Protein AF-A0A934FTH0-F1 (afdb_monomer)

Foldseek 3Di:
DDFAEAEEEAAQQLQSVLVVLQQCVALLEFAAPDADELVVLLCFCCVVVVNPDDLVCRLVRSSVVQLCRSCVHPVVSNVRRYGYHYYYDHFLLSLLSSLVSCQSRVLRYAYEYRGEPPLVVSVLLVVQCVVVVPNFQFPPDDDDPDAADEDDLVNSLRSLLRNLSSNVSNVVCVVRYNYDYDYCVPCVQVVNCPVVCVSVVHDDDPDRDPRRGHSPPPPPRHYPPVVSSVVSNVPDDRPPPPPLVVVLVVLLVPPPCVDPLSVLLVVLQSCLVVVVPVVSVVSLVVSQVVDDPVCLLSSLSSSLSSLLSCLVVPNDCVVSVVVNVVSQVSYPDVVSVVSNCVSVVVVVVD

pLDDT: mean 82.2, std 14.0, range [44.44, 98.75]

Sequence (350 aa):
MERPRFLIVGAARSGTTAVHAFLRSHPDVCTNSGELDPAALSRGVDPFLRGHASYFDEQNGAPALFDLLATLTAPERTDARWLGLKTVPGNPDLAIDLANLVREFLPGIHVVFVERNDVIAQCASLERARVSGRWHEWDGMTRVEPAPITIGAGAFRSYATDNAAIVAQLRTLADTHPFHRVDHEEHVARRRYGDLLAFLDLPPLAREPELPLRTGSERGALVTNEAELRGVLESIEVPGHGVAWDLALRRFVRLDASRPSAFSIGRAMMLARWGRHELAHDVLLSALHRADAELRPVACEAALAVLLELGEHGADTAAIAPLATGLLDRVRDPDLLARWRGIVGAAAGG

Structure (mmCIF, N/CA/C/O backbone):
data_AF-A0A934FTH0-F1
#
_entry.id   AF-A0A934FTH0-F1
#
loop_
_atom_site.group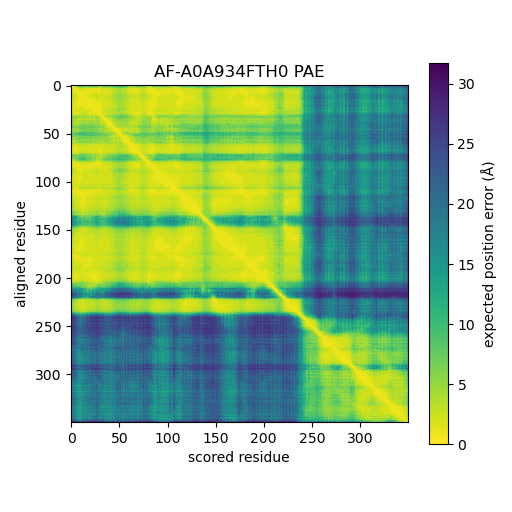_PDB
_atom_site.id
_atom_site.type_symbol
_atom_site.label_atom_id
_atom_site.label_alt_id
_atom_site.label_comp_id
_atom_site.label_asym_id
_atom_site.label_entity_id
_atom_site.label_seq_id
_atom_site.pdbx_PDB_ins_code
_atom_site.Cartn_x
_atom_site.Cartn_y
_atom_site.Cartn_z
_atom_site.occupancy
_atom_site.B_iso_or_equiv
_atom_site.auth_seq_id
_atom_site.auth_comp_id
_atom_site.auth_asym_id
_atom_site.auth_atom_id
_atom_site.pdbx_PDB_model_num
ATOM 1 N N . MET A 1 1 ? 21.523 -9.259 -17.955 1.00 63.59 1 MET A N 1
ATOM 2 C CA . MET A 1 1 ? 20.047 -9.301 -18.015 1.00 63.59 1 MET A CA 1
ATOM 3 C C . MET A 1 1 ? 19.526 -8.522 -16.831 1.00 63.59 1 MET A C 1
ATOM 5 O O . MET A 1 1 ? 20.132 -8.609 -15.769 1.00 63.59 1 MET A O 1
ATOM 9 N N . GLU A 1 2 ? 18.483 -7.725 -17.028 1.00 86.56 2 GLU A N 1
ATOM 10 C CA . GLU A 1 2 ? 17.814 -7.030 -15.929 1.00 86.56 2 GLU A CA 1
ATOM 11 C C . GLU A 1 2 ? 17.173 -8.062 -14.990 1.00 86.56 2 GLU A C 1
ATOM 13 O O . GLU A 1 2 ? 16.584 -9.039 -15.459 1.00 86.56 2 GLU A O 1
ATOM 18 N N . ARG A 1 3 ? 17.357 -7.901 -13.675 1.00 93.00 3 ARG A N 1
ATOM 19 C CA . ARG A 1 3 ? 16.776 -8.822 -12.690 1.00 93.00 3 ARG A CA 1
ATOM 20 C C . ARG A 1 3 ? 15.292 -8.507 -12.513 1.00 93.00 3 ARG A C 1
ATOM 22 O O . ARG A 1 3 ? 14.952 -7.329 -12.393 1.00 93.00 3 ARG A O 1
ATOM 29 N N . PRO A 1 4 ? 14.410 -9.517 -12.470 1.00 97.38 4 PRO A N 1
ATOM 30 C CA . PRO A 1 4 ? 13.005 -9.284 -12.191 1.00 97.38 4 PRO A CA 1
ATOM 31 C C . PRO A 1 4 ? 12.820 -8.703 -10.780 1.00 97.38 4 PRO A C 1
ATOM 33 O O . PRO A 1 4 ? 13.523 -9.059 -9.827 1.00 97.38 4 PRO A O 1
ATOM 36 N N . ARG A 1 5 ? 11.864 -7.778 -10.662 1.00 97.69 5 ARG A N 1
ATOM 37 C CA . ARG A 1 5 ? 11.559 -7.044 -9.430 1.00 97.69 5 ARG A CA 1
ATOM 38 C C . ARG A 1 5 ? 10.168 -7.396 -8.936 1.00 97.69 5 ARG A C 1
ATOM 40 O O . ARG A 1 5 ? 9.260 -7.579 -9.750 1.00 97.69 5 ARG A O 1
ATOM 47 N N . PHE A 1 6 ? 9.975 -7.394 -7.623 1.00 98.50 6 PHE A N 1
ATOM 48 C CA . PHE A 1 6 ? 8.648 -7.445 -7.019 1.00 98.50 6 PHE A CA 1
ATOM 49 C C . PHE A 1 6 ? 8.484 -6.423 -5.890 1.00 98.50 6 PHE A C 1
ATOM 51 O O . PHE A 1 6 ? 9.424 -6.127 -5.155 1.00 98.50 6 PHE A O 1
ATOM 58 N N . LEU A 1 7 ? 7.270 -5.908 -5.713 1.00 98.25 7 LEU A N 1
ATOM 59 C CA . LEU A 1 7 ? 6.911 -5.006 -4.622 1.00 98.25 7 LEU A CA 1
ATOM 60 C C . LEU A 1 7 ? 5.805 -5.630 -3.773 1.00 98.25 7 LEU A C 1
ATOM 62 O O . LEU A 1 7 ? 4.726 -5.938 -4.276 1.00 98.25 7 LEU A O 1
ATOM 66 N N . ILE A 1 8 ? 6.068 -5.782 -2.477 1.00 98.56 8 ILE A N 1
ATOM 67 C CA . ILE A 1 8 ? 5.065 -6.175 -1.490 1.00 98.56 8 ILE A CA 1
ATOM 68 C C . ILE A 1 8 ? 4.361 -4.912 -1.001 1.00 98.56 8 ILE A C 1
ATOM 70 O O . ILE A 1 8 ? 4.994 -4.045 -0.392 1.00 98.56 8 ILE A O 1
ATOM 74 N N . VAL A 1 9 ? 3.054 -4.839 -1.231 1.00 98.25 9 VAL A N 1
ATOM 75 C CA . VAL A 1 9 ? 2.195 -3.721 -0.824 1.00 98.25 9 VAL A CA 1
ATOM 76 C C . VAL A 1 9 ? 0.979 -4.218 -0.056 1.00 98.25 9 VAL A C 1
ATOM 78 O O . VAL A 1 9 ? 0.551 -5.357 -0.203 1.00 98.25 9 VAL A O 1
ATOM 81 N N . GLY A 1 10 ? 0.404 -3.356 0.769 1.00 97.75 10 GLY A N 1
ATOM 82 C CA . GLY A 1 10 ? -0.822 -3.628 1.512 1.00 97.75 10 GLY A CA 1
ATOM 83 C C . GLY A 1 10 ? -1.046 -2.560 2.572 1.00 97.75 10 GLY A C 1
ATOM 84 O O . GLY A 1 10 ? -0.157 -1.755 2.841 1.00 97.75 10 GLY A O 1
ATOM 85 N N . ALA A 1 11 ? -2.218 -2.554 3.201 1.00 96.06 11 ALA A N 1
ATOM 86 C CA . ALA A 1 11 ? -2.467 -1.681 4.347 1.00 96.06 11 ALA A CA 1
ATOM 87 C C . ALA A 1 11 ? -1.677 -2.153 5.584 1.00 96.06 11 ALA A C 1
ATOM 89 O O . ALA A 1 11 ? -1.354 -3.338 5.723 1.00 96.06 11 ALA A O 1
ATOM 90 N N . ALA A 1 12 ? -1.383 -1.253 6.525 1.00 94.00 12 ALA A N 1
ATOM 91 C CA . ALA A 1 12 ? -0.640 -1.603 7.737 1.00 94.00 12 ALA A CA 1
ATOM 92 C C . ALA A 1 12 ? -1.332 -2.732 8.514 1.00 94.00 12 ALA A C 1
ATOM 94 O O . ALA A 1 12 ? -2.547 -2.713 8.697 1.00 94.00 12 ALA A O 1
ATOM 95 N N . ARG A 1 13 ? -0.557 -3.712 9.003 1.00 93.44 13 ARG A N 1
ATOM 96 C CA . ARG A 1 13 ? -1.041 -4.907 9.741 1.00 93.44 13 ARG A CA 1
ATOM 97 C C . ARG A 1 13 ? -1.842 -5.931 8.918 1.00 93.44 13 ARG A C 1
ATOM 99 O O . ARG A 1 13 ? -2.459 -6.825 9.502 1.00 93.44 13 ARG A O 1
ATOM 106 N N . SER A 1 14 ? -1.780 -5.858 7.591 1.00 95.31 14 SER A N 1
ATOM 107 C CA . SER A 1 14 ? -2.385 -6.848 6.682 1.00 95.31 14 SER A CA 1
ATOM 108 C C . SER A 1 14 ? -1.609 -8.166 6.573 1.00 95.31 14 SER A C 1
ATOM 110 O O . SER A 1 14 ? -2.131 -9.132 6.043 1.00 95.31 14 SER A O 1
ATOM 112 N N . GLY A 1 15 ? -0.371 -8.232 7.076 1.00 94.69 15 GLY A N 1
ATOM 113 C CA . GLY A 1 15 ? 0.493 -9.413 6.944 1.00 94.69 15 GLY A CA 1
ATOM 114 C C . GLY A 1 15 ? 1.672 -9.237 5.986 1.00 94.69 15 GLY A C 1
ATOM 115 O O . GLY A 1 15 ? 2.458 -10.168 5.836 1.00 94.69 15 GLY A O 1
ATOM 116 N N . THR A 1 16 ? 1.864 -8.046 5.405 1.00 96.12 16 THR A N 1
ATOM 117 C CA . THR A 1 16 ? 3.008 -7.721 4.525 1.00 96.12 16 THR A CA 1
ATOM 118 C C . THR A 1 16 ? 4.359 -8.127 5.110 1.00 96.12 16 THR A C 1
ATOM 120 O O . THR A 1 16 ? 5.193 -8.679 4.402 1.00 96.12 16 THR A O 1
ATOM 123 N N . THR A 1 17 ? 4.583 -7.928 6.412 1.00 94.31 17 THR A N 1
ATOM 124 C CA . THR A 1 17 ? 5.831 -8.340 7.080 1.00 94.31 17 THR A CA 1
ATOM 125 C C . THR A 1 17 ? 6.008 -9.863 7.117 1.00 94.31 17 THR A C 1
ATOM 127 O O . THR A 1 17 ? 7.130 -10.335 6.981 1.00 94.31 17 THR A O 1
ATOM 130 N N . ALA A 1 18 ? 4.932 -10.645 7.263 1.00 93.19 18 ALA A N 1
ATOM 131 C CA . ALA A 1 18 ? 5.018 -12.108 7.253 1.00 93.19 18 ALA A CA 1
ATOM 132 C C . ALA A 1 18 ? 5.364 -12.634 5.854 1.00 93.19 18 ALA A C 1
ATOM 134 O O . ALA A 1 18 ? 6.269 -13.454 5.716 1.00 93.19 18 ALA A O 1
ATOM 135 N N . VAL A 1 19 ? 4.713 -12.085 4.825 1.00 96.12 19 VAL A N 1
ATOM 136 C CA . VAL A 1 19 ? 5.014 -12.370 3.412 1.00 96.12 19 VAL A CA 1
ATOM 137 C C . VAL A 1 19 ? 6.451 -11.977 3.069 1.00 96.12 19 VAL A C 1
ATOM 139 O O . VAL A 1 19 ? 7.184 -12.744 2.451 1.00 96.12 19 VAL A O 1
ATOM 142 N N . HIS A 1 20 ? 6.889 -10.804 3.525 1.00 96.06 20 HIS A N 1
ATOM 143 C CA . HIS A 1 20 ? 8.250 -10.317 3.319 1.00 96.06 20 HIS A CA 1
ATOM 144 C C . HIS A 1 20 ? 9.294 -11.198 3.998 1.00 96.06 20 HIS A C 1
ATOM 146 O O . HIS A 1 20 ? 10.277 -11.558 3.362 1.00 96.06 20 HIS A O 1
ATOM 152 N N . ALA A 1 21 ? 9.067 -11.602 5.250 1.00 93.38 21 ALA A N 1
ATOM 153 C CA . ALA A 1 21 ? 9.953 -12.524 5.956 1.00 93.38 21 ALA A CA 1
ATOM 154 C C . ALA A 1 21 ? 10.039 -13.889 5.253 1.00 93.38 21 ALA A C 1
ATOM 156 O O . ALA A 1 21 ? 11.129 -14.450 5.143 1.00 93.38 21 ALA A O 1
ATOM 157 N N . PHE A 1 22 ? 8.913 -14.393 4.735 1.00 95.00 22 PHE A N 1
ATOM 158 C CA . PHE A 1 22 ? 8.875 -15.619 3.942 1.00 95.00 22 PHE A CA 1
ATOM 159 C C . PHE A 1 22 ? 9.711 -15.497 2.668 1.00 95.00 22 PHE A C 1
ATOM 161 O O . PHE A 1 22 ? 10.652 -16.270 2.490 1.00 95.00 22 PHE A O 1
ATOM 168 N N . LEU A 1 23 ? 9.449 -14.491 1.831 1.00 96.19 23 LEU A N 1
ATOM 169 C CA . LEU A 1 23 ? 10.202 -14.293 0.590 1.00 96.19 23 LEU A CA 1
ATOM 170 C C . LEU A 1 23 ? 11.686 -14.028 0.860 1.00 96.19 23 LEU A C 1
ATOM 172 O O . LEU A 1 23 ? 12.535 -14.607 0.194 1.00 96.19 23 LEU A O 1
ATOM 176 N N . ARG A 1 24 ? 12.024 -13.244 1.890 1.00 93.88 24 ARG A N 1
ATOM 177 C CA . ARG A 1 24 ? 13.417 -12.982 2.291 1.00 93.88 24 ARG A CA 1
ATOM 178 C C . ARG A 1 24 ? 14.179 -14.248 2.688 1.00 93.88 24 ARG A C 1
ATOM 180 O O . ARG A 1 24 ? 15.400 -14.290 2.566 1.00 93.88 24 ARG A O 1
ATOM 187 N N . SER A 1 25 ? 13.492 -15.277 3.180 1.00 93.38 25 SER A N 1
ATOM 188 C CA . SER A 1 25 ? 14.139 -16.551 3.512 1.00 93.38 25 SER A CA 1
ATOM 189 C C . SER A 1 25 ? 14.573 -17.342 2.270 1.00 93.38 25 SER A C 1
ATOM 191 O O . SER A 1 25 ? 15.474 -18.173 2.370 1.00 93.38 25 SER A O 1
ATOM 193 N N . HIS A 1 26 ? 14.002 -17.047 1.097 1.00 95.25 26 HIS A N 1
ATOM 194 C CA . HIS A 1 26 ? 14.261 -17.772 -0.142 1.00 95.25 26 HIS A CA 1
ATOM 195 C C . HIS A 1 26 ? 15.644 -17.436 -0.726 1.00 95.25 26 HIS A C 1
ATOM 197 O O . HIS A 1 26 ? 15.963 -16.252 -0.839 1.00 95.25 26 HIS A O 1
ATOM 203 N N . PRO A 1 27 ? 16.478 -18.427 -1.111 1.00 94.56 27 PRO A N 1
ATOM 204 C CA . PRO A 1 27 ? 17.841 -18.178 -1.603 1.00 94.56 27 PRO A CA 1
ATOM 205 C C . PRO A 1 27 ? 17.873 -17.286 -2.852 1.00 94.56 27 PRO A C 1
ATOM 207 O O . PRO A 1 27 ? 18.705 -16.391 -2.941 1.00 94.56 27 PRO A O 1
ATOM 210 N N . ASP A 1 28 ? 16.905 -17.452 -3.754 1.00 96.69 28 ASP A N 1
ATOM 211 C CA . ASP A 1 28 ? 16.802 -16.663 -4.992 1.00 96.69 28 ASP A CA 1
ATOM 212 C C . ASP A 1 28 ? 16.150 -15.277 -4.827 1.00 96.69 28 ASP A C 1
ATOM 214 O O . ASP A 1 28 ? 15.827 -14.628 -5.823 1.00 96.69 28 ASP A O 1
ATOM 218 N N . VAL A 1 29 ? 15.939 -14.810 -3.593 1.00 96.44 29 VAL A N 1
ATOM 219 C CA . VAL A 1 29 ? 15.347 -13.499 -3.298 1.00 96.44 29 VAL A CA 1
ATOM 220 C C . VAL A 1 29 ? 16.322 -12.645 -2.492 1.00 96.44 29 VAL A C 1
ATOM 222 O O . VAL A 1 29 ? 16.806 -13.041 -1.428 1.00 96.44 29 VAL A O 1
ATOM 225 N N . CYS A 1 30 ? 16.543 -11.423 -2.971 1.00 96.56 30 CYS A N 1
ATOM 226 C CA . CYS A 1 30 ? 17.226 -10.361 -2.248 1.00 96.56 30 CYS A CA 1
ATOM 227 C C . CYS A 1 30 ? 16.250 -9.213 -1.990 1.00 96.56 30 CYS A C 1
ATOM 229 O O . CYS A 1 30 ? 15.551 -8.748 -2.889 1.00 96.56 30 CYS A O 1
ATOM 231 N N . THR A 1 31 ? 16.147 -8.790 -0.735 1.00 95.12 31 THR A N 1
ATOM 232 C CA . THR A 1 31 ? 15.206 -7.755 -0.316 1.00 95.12 31 THR A CA 1
ATOM 233 C C . THR A 1 31 ? 15.750 -6.980 0.872 1.00 95.12 31 THR A C 1
ATOM 235 O O . THR A 1 31 ? 16.568 -7.491 1.646 1.00 95.12 31 THR A O 1
ATOM 238 N N . ASN A 1 32 ? 15.263 -5.750 1.034 1.00 91.31 32 ASN A N 1
ATOM 239 C CA . ASN A 1 32 ? 15.607 -4.919 2.172 1.00 91.31 32 ASN A CA 1
ATOM 240 C C . ASN A 1 32 ? 15.178 -5.581 3.500 1.00 91.31 32 ASN A C 1
ATOM 242 O O . ASN A 1 32 ? 14.272 -6.412 3.560 1.00 91.31 32 ASN A O 1
ATOM 246 N N . SER A 1 33 ? 15.823 -5.215 4.604 1.00 88.06 33 SER A N 1
ATOM 247 C CA . SER A 1 33 ? 15.584 -5.846 5.905 1.00 88.06 33 SER A CA 1
ATOM 248 C C . SER A 1 33 ? 14.310 -5.370 6.607 1.00 88.06 33 SER A C 1
ATOM 250 O O . SER A 1 33 ? 13.913 -5.974 7.605 1.00 88.06 33 SER A O 1
ATOM 252 N N . GLY A 1 34 ? 13.674 -4.314 6.097 1.00 87.38 34 GLY A N 1
ATOM 253 C CA . GLY A 1 34 ? 12.582 -3.616 6.763 1.00 87.38 34 GLY A CA 1
ATOM 254 C C . GLY A 1 34 ? 11.486 -3.132 5.820 1.00 87.38 34 GLY A C 1
ATOM 255 O O . GLY A 1 34 ? 11.265 -3.664 4.738 1.00 87.38 34 GLY A O 1
ATOM 256 N N . GLU A 1 35 ? 10.756 -2.125 6.275 1.00 90.12 35 GLU A N 1
ATOM 257 C CA . GLU A 1 35 ? 9.728 -1.444 5.496 1.00 90.12 35 GLU A CA 1
ATOM 258 C C . GLU A 1 35 ? 10.312 -0.169 4.901 1.00 90.12 35 GLU A C 1
ATOM 260 O O . GLU A 1 35 ? 10.950 0.606 5.613 1.00 90.12 35 GLU A O 1
ATOM 265 N N . LEU A 1 36 ? 10.133 0.025 3.599 1.00 91.75 36 LEU A N 1
ATOM 266 C CA . LEU A 1 36 ? 10.490 1.271 2.945 1.00 91.75 36 LEU A CA 1
ATOM 267 C C . LEU A 1 36 ? 9.363 2.281 3.139 1.00 91.75 36 LEU A C 1
ATOM 269 O O . LEU A 1 36 ? 8.197 1.962 2.887 1.00 91.75 36 LEU A O 1
ATOM 273 N N . ASP A 1 37 ? 9.727 3.501 3.531 1.00 88.88 37 ASP A N 1
ATOM 274 C CA . ASP A 1 37 ? 8.793 4.619 3.557 1.00 88.88 37 ASP A CA 1
ATOM 275 C C . ASP A 1 37 ? 8.252 4.853 2.130 1.00 88.88 37 ASP A C 1
ATOM 277 O O . ASP A 1 37 ? 9.039 5.147 1.222 1.00 88.88 37 ASP A O 1
ATOM 281 N N . PRO A 1 38 ? 6.934 4.717 1.900 1.00 82.75 38 PRO A N 1
ATOM 282 C CA . PRO A 1 38 ? 6.325 4.958 0.594 1.00 82.75 38 PRO A CA 1
ATOM 283 C C . PRO A 1 38 ? 6.636 6.360 0.062 1.00 82.75 38 PRO A C 1
ATOM 285 O O . PRO A 1 38 ? 6.783 6.508 -1.145 1.00 82.75 38 PRO A O 1
ATOM 288 N N . ALA A 1 39 ? 6.802 7.364 0.934 1.00 80.94 39 ALA A N 1
ATOM 289 C CA . ALA A 1 39 ? 7.178 8.716 0.529 1.00 80.94 39 ALA A CA 1
ATOM 290 C C . ALA A 1 39 ? 8.628 8.795 0.029 1.00 80.94 39 ALA A C 1
ATOM 292 O O . ALA A 1 39 ? 8.943 9.601 -0.844 1.00 80.94 39 ALA A O 1
ATOM 293 N N . ALA A 1 40 ? 9.527 7.976 0.580 1.00 82.62 40 ALA A N 1
ATOM 294 C CA . ALA A 1 40 ? 10.905 7.903 0.107 1.00 82.62 40 ALA A CA 1
ATOM 295 C C . ALA A 1 40 ? 10.976 7.239 -1.270 1.00 82.62 40 ALA A C 1
ATOM 297 O O . ALA A 1 40 ? 11.749 7.682 -2.113 1.00 82.62 40 ALA A O 1
ATOM 298 N N . LEU A 1 41 ? 10.144 6.217 -1.508 1.00 82.00 41 LEU A N 1
ATOM 299 C CA . LEU A 1 41 ? 10.036 5.606 -2.828 1.00 82.00 41 LEU A CA 1
ATOM 300 C C . LEU A 1 41 ? 9.378 6.566 -3.825 1.00 82.00 4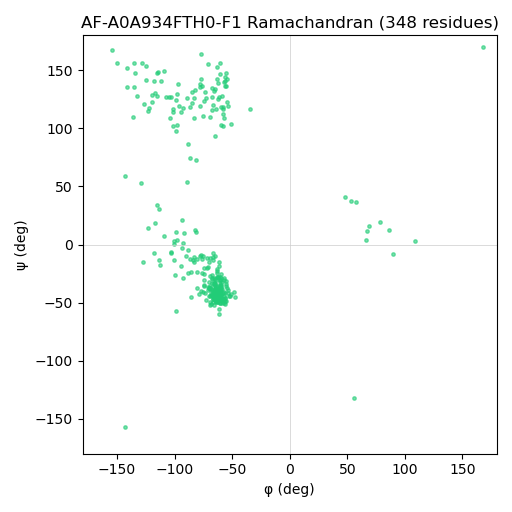1 LEU A C 1
ATOM 302 O O . LEU A 1 41 ? 9.947 6.778 -4.886 1.00 82.00 41 LEU A O 1
ATOM 306 N N . SER A 1 42 ? 8.233 7.173 -3.474 1.00 76.12 42 SER A N 1
ATOM 307 C CA . SER A 1 42 ? 7.433 8.040 -4.359 1.00 76.12 42 SER A CA 1
ATOM 308 C C . SER A 1 42 ? 8.155 9.298 -4.828 1.00 76.12 42 SER A C 1
ATOM 310 O O . SER A 1 42 ? 7.876 9.791 -5.916 1.00 76.12 42 SER A O 1
ATOM 312 N N . ARG A 1 43 ? 9.101 9.804 -4.033 1.00 77.12 43 ARG A N 1
ATOM 313 C CA . ARG A 1 43 ? 9.960 10.931 -4.418 1.00 77.12 43 ARG A CA 1
ATOM 314 C C . ARG A 1 43 ? 11.082 10.542 -5.380 1.00 77.12 43 ARG A C 1
ATOM 316 O O . ARG A 1 43 ? 11.763 11.439 -5.856 1.00 77.12 43 ARG A O 1
ATOM 323 N N . GLY A 1 44 ? 11.293 9.249 -5.625 1.00 81.81 44 GLY A N 1
ATOM 324 C CA . GLY A 1 44 ? 12.270 8.763 -6.590 1.00 81.81 44 GLY A CA 1
ATOM 325 C C . GLY A 1 44 ? 13.680 9.290 -6.326 1.00 81.81 44 GLY A C 1
ATOM 326 O O . GLY A 1 44 ? 14.180 9.225 -5.196 1.00 81.81 44 GLY A O 1
ATOM 327 N N . VAL A 1 45 ? 14.339 9.796 -7.369 1.00 84.12 45 VAL A N 1
ATOM 328 C CA . VAL A 1 45 ? 15.709 10.328 -7.257 1.00 84.12 45 VAL A CA 1
ATOM 329 C C . VAL A 1 45 ? 15.773 11.819 -6.926 1.00 84.12 45 VAL A C 1
ATOM 331 O O . VAL A 1 45 ? 16.842 12.319 -6.561 1.00 84.12 45 VAL A O 1
ATOM 334 N N . ASP A 1 46 ? 14.645 12.524 -6.974 1.00 81.25 46 ASP A N 1
ATOM 335 C CA . ASP A 1 46 ? 14.557 13.965 -6.738 1.00 81.25 46 ASP A CA 1
ATOM 336 C C . ASP A 1 46 ? 15.224 14.469 -5.439 1.00 81.25 46 ASP A C 1
ATOM 338 O O . ASP A 1 46 ? 15.976 15.453 -5.498 1.00 81.25 46 ASP A O 1
ATOM 342 N N . PRO A 1 47 ? 15.089 13.797 -4.271 1.00 84.25 47 PRO A N 1
ATOM 343 C CA . PRO A 1 47 ? 15.767 14.227 -3.047 1.00 84.25 47 PRO A CA 1
ATOM 344 C C . PRO A 1 47 ? 17.296 14.242 -3.169 1.00 84.25 47 PRO A C 1
ATOM 346 O O . PRO A 1 47 ? 17.958 15.064 -2.534 1.00 84.25 47 PRO A O 1
ATOM 349 N N . PHE A 1 48 ? 17.866 13.361 -3.995 1.00 83.88 48 PHE A N 1
ATOM 350 C CA . PHE A 1 48 ? 19.310 13.284 -4.232 1.00 83.88 48 PHE A CA 1
ATOM 351 C C . PHE A 1 48 ? 19.787 14.343 -5.231 1.00 83.88 48 PHE A C 1
ATOM 353 O O . PHE A 1 48 ? 20.946 14.756 -5.188 1.00 83.88 48 PHE A O 1
ATOM 360 N N . LEU A 1 49 ? 18.880 14.828 -6.080 1.00 81.88 49 LEU A N 1
ATOM 361 C CA . LEU A 1 49 ? 19.120 15.875 -7.072 1.00 81.88 49 LEU A CA 1
ATOM 362 C C . LEU A 1 49 ? 18.643 17.260 -6.607 1.00 81.88 49 LEU A C 1
ATOM 364 O O . LEU A 1 49 ? 18.647 18.208 -7.386 1.00 81.88 49 LEU A O 1
ATOM 368 N N . ARG A 1 50 ? 18.288 17.405 -5.322 1.00 84.25 50 ARG A N 1
ATOM 369 C CA . ARG A 1 50 ? 17.858 18.666 -4.689 1.00 84.25 50 ARG A CA 1
ATOM 370 C C . ARG A 1 50 ? 16.636 19.315 -5.354 1.00 84.25 50 ARG A C 1
ATOM 372 O O . ARG A 1 50 ? 16.569 20.541 -5.417 1.00 84.25 50 ARG A O 1
ATOM 379 N N . GLY A 1 51 ? 15.668 18.528 -5.822 1.00 79.56 51 GLY A N 1
ATOM 380 C CA . GLY A 1 51 ? 14.483 19.090 -6.481 1.00 79.56 51 GLY A CA 1
ATOM 381 C C . GLY A 1 51 ? 14.661 19.342 -7.982 1.00 79.56 51 GLY A C 1
ATOM 382 O O . GLY A 1 51 ? 13.892 20.104 -8.571 1.00 79.56 51 GLY A O 1
ATOM 383 N N . HIS A 1 52 ? 15.728 18.805 -8.580 1.00 78.19 52 HIS A N 1
ATOM 384 C CA . HIS A 1 52 ? 16.083 19.016 -9.983 1.00 78.19 52 HIS A CA 1
ATOM 385 C C . HIS A 1 52 ? 16.066 17.727 -10.810 1.00 78.19 52 HIS A C 1
ATOM 387 O O . HIS A 1 52 ? 16.671 17.709 -11.883 1.00 78.19 52 HIS A O 1
ATOM 393 N N . ALA A 1 53 ? 15.406 16.660 -10.343 1.00 80.50 53 ALA A N 1
ATOM 394 C CA . ALA A 1 53 ? 15.238 15.472 -11.173 1.00 80.50 53 ALA A CA 1
ATOM 395 C C . ALA A 1 53 ? 14.431 15.812 -12.434 1.00 80.50 53 ALA A C 1
ATOM 397 O O . ALA A 1 53 ? 13.329 16.362 -12.373 1.00 80.50 53 ALA A O 1
ATOM 398 N N . SER A 1 54 ? 14.992 15.496 -13.599 1.00 79.06 54 SER A N 1
ATOM 399 C CA . SER A 1 54 ? 14.231 15.469 -14.842 1.00 79.06 54 SER A CA 1
ATOM 400 C C . SER A 1 54 ? 13.382 14.197 -14.918 1.00 79.06 54 SER A C 1
ATOM 402 O O . SER A 1 54 ? 13.651 13.209 -14.240 1.00 79.06 54 SER A O 1
ATOM 404 N N . TYR A 1 55 ? 12.390 14.174 -15.810 1.00 74.00 55 TYR A N 1
ATOM 405 C CA . TYR A 1 55 ? 11.637 12.948 -16.101 1.00 74.00 55 TYR A CA 1
ATOM 406 C C . TYR A 1 55 ? 12.558 11.787 -16.512 1.00 74.00 55 TYR A C 1
ATOM 408 O O . TYR A 1 55 ? 12.340 10.646 -16.122 1.00 74.00 55 TYR A O 1
ATOM 416 N N . PHE A 1 56 ? 13.619 12.082 -17.270 1.00 74.19 56 PHE A N 1
ATOM 417 C CA . PHE A 1 56 ? 14.612 11.081 -17.652 1.00 74.19 56 PHE A CA 1
ATOM 418 C C . PHE A 1 56 ? 15.382 10.554 -16.434 1.00 74.19 56 PHE A C 1
ATOM 420 O O . PHE A 1 56 ? 15.643 9.353 -16.355 1.00 74.19 56 PHE A O 1
ATOM 427 N N . ASP A 1 57 ? 15.717 11.423 -15.477 1.00 81.50 57 ASP A N 1
ATOM 428 C CA . ASP A 1 57 ? 16.353 10.999 -14.229 1.00 81.50 57 ASP A CA 1
ATOM 429 C C . ASP A 1 57 ? 15.427 10.094 -13.423 1.00 81.50 57 ASP A C 1
ATOM 431 O O . ASP A 1 57 ? 15.895 9.090 -12.908 1.00 81.50 57 ASP A O 1
ATOM 435 N N . GLU A 1 58 ? 14.123 10.370 -13.367 1.00 79.50 58 GLU A N 1
ATOM 436 C CA . GLU A 1 58 ? 13.168 9.500 -12.668 1.00 79.50 58 GLU A CA 1
ATOM 437 C C . GLU A 1 58 ? 12.950 8.168 -13.390 1.00 79.50 58 GLU A C 1
ATOM 439 O O . GLU A 1 58 ? 13.018 7.101 -12.775 1.00 79.50 58 GLU A O 1
ATOM 444 N N . GLN A 1 59 ? 12.785 8.204 -14.713 1.00 80.19 59 GLN A N 1
ATOM 445 C CA . GLN A 1 59 ? 12.572 7.012 -15.531 1.00 80.19 59 GLN A CA 1
ATOM 446 C C . GLN A 1 59 ? 13.725 6.006 -15.410 1.00 80.19 59 GLN A C 1
ATOM 448 O O . GLN A 1 59 ? 13.492 4.798 -15.383 1.00 80.19 59 GLN A O 1
ATOM 453 N N . ASN A 1 60 ? 14.966 6.489 -15.325 1.00 84.56 60 ASN A N 1
ATOM 454 C CA . ASN A 1 60 ? 16.141 5.629 -15.159 1.00 84.56 60 ASN A CA 1
ATOM 455 C C . ASN A 1 60 ? 16.528 5.434 -13.686 1.00 84.56 60 ASN A C 1
ATOM 457 O O . ASN A 1 60 ? 17.101 4.410 -13.310 1.00 84.56 60 ASN A O 1
ATOM 461 N N . GLY A 1 61 ? 16.231 6.421 -12.850 1.00 86.69 61 GLY A N 1
ATOM 462 C CA . GLY A 1 61 ? 16.642 6.496 -11.460 1.00 86.69 61 GLY A CA 1
ATOM 463 C C . GLY A 1 61 ? 15.769 5.672 -10.532 1.00 86.69 61 GLY A C 1
ATOM 464 O O . GLY A 1 61 ? 16.314 5.033 -9.638 1.00 86.69 61 GLY A O 1
ATOM 465 N N . ALA A 1 62 ? 14.453 5.606 -10.749 1.00 88.50 62 ALA A N 1
ATOM 466 C CA . ALA A 1 62 ? 13.571 4.817 -9.893 1.00 88.50 62 ALA A CA 1
ATOM 467 C C . ALA A 1 62 ? 13.900 3.309 -9.934 1.00 88.50 62 ALA A C 1
ATOM 469 O O . ALA A 1 62 ? 14.056 2.728 -8.856 1.00 88.50 62 ALA A O 1
ATOM 470 N N . PRO A 1 63 ? 14.121 2.661 -11.102 1.00 91.75 63 PRO A N 1
ATOM 471 C CA . PRO A 1 63 ? 14.604 1.277 -11.137 1.00 91.75 63 PRO A CA 1
ATOM 472 C C . PRO A 1 63 ? 15.976 1.093 -10.471 1.00 91.75 63 PRO A C 1
ATOM 474 O O . PRO A 1 63 ? 16.185 0.122 -9.745 1.00 91.75 63 PRO A O 1
ATOM 477 N N . ALA A 1 64 ? 16.911 2.028 -10.672 1.00 91.56 64 ALA A N 1
ATOM 478 C CA . ALA A 1 64 ? 18.248 1.948 -10.078 1.00 91.56 64 ALA A CA 1
ATOM 479 C C . ALA A 1 64 ? 18.220 2.116 -8.548 1.00 91.56 64 ALA A C 1
ATOM 481 O O . ALA A 1 64 ? 18.889 1.379 -7.822 1.00 91.56 64 ALA A O 1
ATOM 482 N N . LEU A 1 65 ? 17.415 3.057 -8.051 1.00 91.44 65 LEU A N 1
ATOM 483 C CA . LEU A 1 65 ? 17.174 3.269 -6.629 1.00 91.44 65 LEU A CA 1
ATOM 484 C C . LEU A 1 65 ? 16.488 2.048 -6.015 1.00 91.44 65 LEU A C 1
ATOM 486 O O . LEU A 1 65 ? 16.880 1.614 -4.934 1.00 91.44 65 LEU A O 1
ATOM 490 N N . PHE A 1 66 ? 15.518 1.456 -6.715 1.00 93.75 66 PHE A N 1
ATOM 491 C CA . PHE A 1 66 ? 14.885 0.210 -6.297 1.00 93.75 66 PHE A CA 1
ATOM 492 C C . PHE A 1 66 ? 15.929 -0.895 -6.092 1.00 93.75 66 PHE A C 1
ATOM 494 O O . PHE A 1 66 ? 15.973 -1.515 -5.027 1.00 93.75 66 PHE A O 1
ATOM 501 N N . ASP A 1 67 ? 16.799 -1.109 -7.081 1.00 93.88 67 ASP A N 1
ATOM 502 C CA . ASP A 1 67 ? 17.827 -2.152 -7.036 1.00 93.88 67 ASP A CA 1
ATOM 503 C C . ASP A 1 67 ? 18.832 -1.915 -5.904 1.00 93.88 67 ASP A C 1
ATOM 505 O O . ASP A 1 67 ? 19.209 -2.847 -5.182 1.00 93.88 67 ASP A O 1
ATOM 509 N N . LEU A 1 68 ? 19.231 -0.657 -5.709 1.00 92.56 68 LEU A N 1
ATOM 510 C CA . LEU A 1 68 ? 20.102 -0.252 -4.612 1.00 92.56 68 LEU A CA 1
ATOM 511 C C . LEU A 1 68 ? 19.451 -0.552 -3.256 1.00 92.56 68 LEU A C 1
ATOM 513 O O . LEU A 1 68 ? 20.066 -1.189 -2.405 1.00 92.56 68 LEU A O 1
ATOM 517 N N . LEU A 1 69 ? 18.197 -0.139 -3.056 1.00 92.56 69 LEU A N 1
ATOM 518 C CA . LEU A 1 69 ? 17.479 -0.340 -1.797 1.00 92.56 69 LEU A CA 1
ATOM 519 C C . LEU A 1 69 ? 17.241 -1.824 -1.496 1.00 92.56 69 LEU A C 1
ATOM 521 O O . LEU A 1 69 ? 17.366 -2.236 -0.342 1.00 92.56 69 LEU A O 1
ATOM 525 N N . ALA A 1 70 ? 16.937 -2.632 -2.516 1.00 93.44 70 ALA A N 1
ATOM 526 C CA . ALA A 1 70 ? 16.724 -4.068 -2.356 1.00 93.44 70 ALA A CA 1
ATOM 527 C C . ALA A 1 70 ? 18.007 -4.798 -1.925 1.00 93.44 70 ALA A C 1
ATOM 529 O O . ALA A 1 70 ? 17.937 -5.753 -1.154 1.00 93.44 70 ALA A O 1
ATOM 530 N N . THR A 1 71 ? 19.174 -4.328 -2.379 1.00 92.81 71 THR A N 1
ATOM 531 C CA . THR A 1 71 ? 20.476 -4.968 -2.122 1.00 92.81 71 THR A CA 1
ATOM 532 C C . THR A 1 71 ? 21.226 -4.412 -0.909 1.00 92.81 71 THR A C 1
ATOM 534 O O . THR A 1 71 ? 22.093 -5.099 -0.367 1.00 92.81 71 THR A O 1
ATOM 537 N N . LEU A 1 72 ? 20.874 -3.214 -0.425 1.00 89.00 72 LEU A N 1
ATOM 538 C CA . LEU A 1 72 ? 21.614 -2.492 0.619 1.00 89.00 72 LEU A CA 1
ATOM 539 C C . LEU A 1 72 ? 21.819 -3.293 1.916 1.00 89.00 72 LEU A C 1
ATOM 541 O O . LEU A 1 72 ? 22.847 -3.159 2.574 1.00 89.00 72 LEU A O 1
ATOM 545 N N . THR A 1 73 ? 20.841 -4.115 2.302 1.00 81.00 73 THR A N 1
ATOM 546 C CA . THR A 1 73 ? 20.844 -4.831 3.591 1.00 81.00 73 THR A CA 1
ATOM 547 C C . THR A 1 73 ? 21.078 -6.336 3.468 1.00 81.00 73 THR A C 1
ATOM 549 O O . THR A 1 73 ? 20.899 -7.051 4.454 1.00 81.00 73 THR A O 1
ATOM 552 N N . ALA A 1 74 ? 21.402 -6.820 2.269 1.00 81.62 74 ALA A N 1
ATOM 553 C CA . ALA A 1 74 ? 21.708 -8.224 1.999 1.00 81.62 74 ALA A CA 1
ATOM 554 C C . ALA A 1 74 ? 22.828 -8.331 0.941 1.00 81.62 74 ALA A C 1
ATOM 556 O O . ALA A 1 74 ? 22.612 -8.900 -0.135 1.00 81.62 74 ALA A O 1
ATOM 557 N N . PRO A 1 75 ? 24.021 -7.750 1.199 1.00 79.19 75 PRO A N 1
ATOM 558 C CA . PRO A 1 75 ? 25.131 -7.759 0.243 1.00 79.19 75 PRO A CA 1
ATOM 559 C C . PRO A 1 75 ? 25.583 -9.180 -0.134 1.00 79.19 75 PRO A C 1
ATOM 561 O O . PRO A 1 75 ? 26.091 -9.402 -1.233 1.00 79.19 75 PRO A O 1
ATOM 564 N N . GLU A 1 76 ? 25.354 -10.156 0.746 1.00 83.00 76 GLU A N 1
ATOM 565 C CA . GLU A 1 76 ? 25.628 -11.574 0.518 1.00 83.00 76 GLU A CA 1
ATOM 566 C C . GLU A 1 76 ? 24.667 -12.245 -0.473 1.00 83.00 76 GLU A C 1
ATOM 568 O O . GLU A 1 76 ? 24.936 -13.361 -0.898 1.00 83.00 76 GLU A O 1
ATOM 573 N N . ARG A 1 77 ? 23.566 -11.580 -0.851 1.00 84.62 77 ARG A N 1
ATOM 574 C CA . ARG A 1 77 ? 22.550 -12.080 -1.795 1.00 84.62 77 ARG A CA 1
ATOM 575 C C . ARG A 1 77 ? 22.509 -11.272 -3.087 1.00 84.62 77 ARG A C 1
ATOM 577 O O . ARG A 1 77 ? 21.458 -11.082 -3.697 1.00 84.62 77 ARG A O 1
ATOM 584 N N . THR A 1 78 ? 23.646 -10.720 -3.493 1.00 79.69 78 THR A N 1
ATOM 585 C CA . THR A 1 78 ? 23.736 -9.885 -4.700 1.00 79.69 78 THR A CA 1
ATOM 586 C C . THR A 1 78 ? 23.570 -10.676 -5.998 1.00 79.69 78 THR A C 1
ATOM 588 O O . THR A 1 78 ? 23.290 -10.065 -7.027 1.00 79.69 78 THR A O 1
ATOM 591 N N . ASP A 1 79 ? 23.666 -12.002 -5.953 1.00 87.88 79 ASP A N 1
ATOM 592 C CA . ASP A 1 79 ? 23.429 -12.945 -7.051 1.00 87.88 79 ASP A CA 1
ATOM 593 C C . ASP A 1 79 ? 21.993 -13.499 -7.102 1.00 87.88 79 ASP A C 1
ATOM 595 O O . ASP A 1 79 ? 21.652 -14.220 -8.040 1.00 87.88 79 ASP A O 1
ATOM 599 N N . ALA A 1 80 ? 21.133 -13.129 -6.146 1.00 93.12 80 ALA A N 1
ATOM 600 C CA . ALA A 1 80 ? 19.739 -13.555 -6.125 1.00 93.12 80 ALA A CA 1
ATOM 601 C C . ALA A 1 80 ? 19.005 -13.186 -7.425 1.00 93.12 80 ALA A C 1
ATOM 603 O O . ALA A 1 80 ? 19.171 -12.090 -7.979 1.00 93.12 80 ALA A O 1
ATOM 604 N N . ARG A 1 81 ? 18.142 -14.103 -7.880 1.00 95.94 81 ARG A N 1
ATOM 605 C CA . ARG A 1 81 ? 17.343 -13.950 -9.101 1.00 95.94 81 ARG A CA 1
ATOM 606 C C . ARG A 1 81 ? 16.389 -12.761 -9.012 1.00 95.94 81 ARG A C 1
ATOM 608 O O . ARG A 1 81 ? 16.267 -12.020 -9.982 1.00 95.94 81 ARG A O 1
ATOM 615 N N . TRP A 1 82 ? 15.722 -12.591 -7.874 1.00 97.50 82 TRP A N 1
ATOM 616 C CA . TRP A 1 82 ? 14.688 -11.582 -7.669 1.00 97.50 82 TRP A CA 1
ATOM 617 C C . TRP A 1 82 ? 15.115 -10.492 -6.700 1.00 97.50 82 TRP A C 1
ATOM 619 O O . TRP A 1 82 ? 15.706 -10.767 -5.653 1.00 97.50 82 TRP A O 1
ATOM 629 N N . LEU A 1 83 ? 14.725 -9.259 -7.023 1.00 97.12 83 LEU A N 1
ATOM 630 C CA . LEU A 1 83 ? 14.855 -8.106 -6.140 1.00 97.12 83 LEU A CA 1
ATOM 631 C C . LEU A 1 83 ? 13.489 -7.686 -5.603 1.00 97.12 83 LEU A C 1
ATOM 633 O O . LEU A 1 83 ? 12.553 -7.459 -6.367 1.00 97.12 83 LEU A O 1
ATOM 637 N N . GLY A 1 84 ? 13.381 -7.573 -4.285 1.00 97.12 84 GLY A N 1
ATOM 638 C CA . GLY A 1 84 ? 12.131 -7.290 -3.596 1.00 97.12 84 GLY A CA 1
ATOM 639 C C . GLY A 1 84 ? 12.202 -6.074 -2.692 1.00 97.12 84 GLY A C 1
ATOM 640 O O . GLY A 1 84 ? 13.166 -5.918 -1.943 1.00 97.12 84 GLY A O 1
ATOM 641 N N . LEU A 1 85 ? 11.137 -5.279 -2.652 1.00 96.75 85 LEU A N 1
ATOM 642 C CA . LEU A 1 85 ? 10.919 -4.282 -1.599 1.00 96.75 85 LEU A CA 1
ATOM 643 C C . LEU A 1 85 ? 9.561 -4.495 -0.932 1.00 96.75 85 LEU A C 1
ATOM 645 O O . LEU A 1 85 ? 8.628 -5.013 -1.545 1.00 96.75 85 LEU A O 1
ATOM 649 N N . LYS A 1 86 ? 9.443 -4.068 0.327 1.00 96.75 86 LYS A N 1
ATOM 650 C CA . LYS A 1 86 ? 8.168 -3.975 1.047 1.00 96.75 86 LYS A CA 1
ATOM 651 C C . LYS A 1 86 ? 7.884 -2.524 1.398 1.00 96.75 86 LYS A C 1
ATOM 653 O O . LYS A 1 86 ? 8.726 -1.873 2.014 1.00 96.75 86 LYS A O 1
ATOM 658 N N . THR A 1 87 ? 6.681 -2.051 1.097 1.00 96.00 87 THR A N 1
ATOM 659 C CA . THR A 1 87 ? 6.201 -0.738 1.536 1.00 96.00 87 THR A CA 1
ATOM 660 C C . THR A 1 87 ? 4.726 -0.797 1.925 1.00 96.00 87 THR A C 1
ATOM 662 O O . THR A 1 87 ? 3.972 -1.649 1.451 1.00 96.00 87 THR A O 1
ATOM 665 N N . VAL A 1 88 ? 4.318 0.085 2.832 1.00 96.06 88 VAL A N 1
ATOM 666 C CA . VAL A 1 88 ? 2.956 0.166 3.358 1.00 96.06 88 VAL A CA 1
ATOM 667 C C . VAL A 1 88 ? 2.557 1.644 3.391 1.00 96.06 88 VAL A C 1
ATOM 669 O O . VAL A 1 88 ? 3.089 2.394 4.209 1.00 96.06 88 VAL A O 1
ATOM 672 N N . PRO A 1 89 ? 1.634 2.102 2.527 1.00 95.06 89 PRO A N 1
ATOM 673 C CA . PRO A 1 89 ? 1.103 3.457 2.619 1.00 95.06 89 PRO A CA 1
ATOM 674 C C . PRO A 1 89 ? 0.380 3.669 3.952 1.00 95.06 89 PRO A C 1
ATOM 676 O O . PRO A 1 89 ? -0.499 2.895 4.333 1.00 95.06 89 PRO A O 1
ATOM 679 N N . GLY A 1 90 ? 0.773 4.723 4.672 1.00 91.12 90 GLY A N 1
ATOM 680 C CA . GLY A 1 90 ? 0.190 5.078 5.970 1.00 91.12 90 GLY A CA 1
ATOM 681 C C . GLY A 1 90 ? -1.143 5.826 5.878 1.00 91.12 90 GLY A C 1
ATOM 682 O O . GLY A 1 90 ? -1.819 5.973 6.891 1.00 91.12 90 GLY A O 1
ATOM 683 N N . ASN A 1 91 ? -1.506 6.305 4.687 1.00 92.19 91 ASN A N 1
ATOM 684 C CA . ASN A 1 91 ? -2.744 7.022 4.392 1.00 92.19 91 ASN A CA 1
ATOM 685 C C . ASN A 1 91 ? -3.110 6.856 2.895 1.00 92.19 91 ASN A C 1
ATOM 687 O O . ASN A 1 91 ? -2.272 6.381 2.116 1.00 92.19 91 ASN A O 1
ATOM 691 N N . PRO A 1 92 ? -4.336 7.227 2.481 1.00 88.38 92 PRO A N 1
ATOM 692 C CA . PRO A 1 92 ? -4.780 7.099 1.090 1.00 88.38 92 PRO A CA 1
ATOM 693 C C . PRO A 1 92 ? -3.929 7.879 0.081 1.00 88.38 92 PRO A C 1
ATOM 695 O O . PRO A 1 92 ? -3.683 7.386 -1.018 1.00 88.38 92 PRO A O 1
ATOM 698 N N . ASP A 1 93 ? -3.429 9.054 0.459 1.00 84.56 93 ASP A N 1
ATOM 699 C CA . ASP A 1 93 ? -2.619 9.913 -0.410 1.00 84.56 93 ASP A CA 1
ATOM 700 C C . ASP A 1 93 ? -1.308 9.243 -0.821 1.00 84.56 93 ASP A C 1
ATOM 702 O O . ASP A 1 93 ? -0.991 9.150 -2.007 1.00 84.56 93 ASP A O 1
ATOM 706 N N . LEU A 1 94 ? -0.605 8.652 0.146 1.00 88.25 94 LEU A N 1
ATOM 707 C CA . LEU A 1 94 ? 0.613 7.887 -0.106 1.00 88.25 94 LEU A CA 1
ATOM 708 C C . LEU A 1 94 ? 0.349 6.620 -0.929 1.00 88.25 94 LEU A C 1
ATOM 710 O O . LEU A 1 94 ? 1.230 6.177 -1.663 1.00 88.25 94 LEU A O 1
ATOM 714 N N . ALA A 1 95 ? -0.843 6.022 -0.830 1.00 92.25 95 ALA A N 1
ATOM 715 C CA . ALA A 1 95 ? -1.209 4.887 -1.677 1.00 92.25 95 ALA A CA 1
ATOM 716 C C . ALA A 1 95 ? -1.391 5.312 -3.142 1.00 92.25 95 ALA A C 1
ATOM 718 O O . ALA A 1 95 ? -1.030 4.559 -4.048 1.00 92.25 95 ALA A O 1
ATOM 719 N N . ILE A 1 96 ? -1.926 6.515 -3.379 1.00 87.69 96 ILE A N 1
ATOM 720 C CA . ILE A 1 96 ? -2.080 7.088 -4.723 1.00 87.69 96 ILE A CA 1
ATOM 721 C C . ILE A 1 96 ? -0.714 7.378 -5.321 1.00 87.69 96 ILE A C 1
ATOM 723 O O . ILE A 1 96 ? -0.443 6.933 -6.435 1.00 87.69 96 ILE A O 1
ATOM 727 N N . ASP A 1 97 ? 0.148 8.052 -4.561 1.00 86.12 97 ASP A N 1
ATOM 728 C CA . ASP A 1 97 ? 1.522 8.345 -4.969 1.00 86.12 97 ASP A CA 1
ATOM 729 C C . ASP A 1 97 ? 2.288 7.086 -5.337 1.00 86.12 97 ASP A C 1
ATOM 731 O O . ASP A 1 97 ? 2.893 7.003 -6.406 1.00 86.12 97 ASP A O 1
ATOM 735 N N . LEU A 1 98 ? 2.217 6.075 -4.472 1.00 92.94 98 LEU A N 1
ATOM 736 C CA . LEU A 1 98 ? 2.870 4.802 -4.712 1.00 92.94 98 LEU A CA 1
ATOM 737 C C . LEU A 1 98 ? 2.344 4.132 -5.986 1.00 92.94 98 LEU A C 1
ATOM 739 O O . LEU A 1 98 ? 3.135 3.669 -6.805 1.00 92.94 98 LEU A O 1
ATOM 743 N N . ALA A 1 99 ? 1.022 4.085 -6.175 1.00 93.44 99 ALA A N 1
ATOM 744 C CA . ALA A 1 99 ? 0.431 3.469 -7.358 1.00 93.44 99 ALA A CA 1
ATOM 745 C C . ALA A 1 99 ? 0.818 4.207 -8.651 1.00 93.44 99 ALA A C 1
ATOM 747 O O . ALA A 1 99 ? 1.090 3.567 -9.666 1.00 93.44 99 ALA A O 1
ATOM 748 N N . ASN A 1 100 ? 0.872 5.540 -8.618 1.00 88.50 100 ASN A N 1
ATOM 749 C CA . ASN A 1 100 ? 1.282 6.349 -9.764 1.00 88.50 100 ASN A CA 1
ATOM 750 C C . ASN A 1 100 ? 2.759 6.131 -10.102 1.00 88.50 100 ASN A C 1
ATOM 752 O O . ASN A 1 100 ? 3.064 5.826 -11.253 1.00 88.50 100 ASN A O 1
ATOM 756 N N . LEU A 1 101 ? 3.652 6.162 -9.105 1.00 89.75 101 LEU A N 1
ATOM 757 C CA . LEU A 1 101 ? 5.070 5.862 -9.318 1.00 89.75 101 LEU A CA 1
ATOM 758 C C . LEU A 1 101 ? 5.267 4.479 -9.942 1.00 89.75 101 LEU A C 1
ATOM 760 O O . LEU A 1 101 ? 6.043 4.327 -10.883 1.00 89.75 101 LEU A O 1
ATOM 764 N N . VAL A 1 102 ? 4.571 3.461 -9.428 1.00 94.06 102 VAL A N 1
ATOM 765 C CA . VAL A 1 102 ? 4.726 2.083 -9.913 1.00 94.06 102 VAL A CA 1
ATOM 766 C C . VAL A 1 102 ? 4.296 1.957 -11.378 1.00 94.06 102 VAL A C 1
ATOM 768 O O . VAL A 1 102 ? 4.955 1.263 -12.153 1.00 94.06 102 VAL A O 1
ATOM 771 N N . ARG A 1 103 ? 3.231 2.653 -11.789 1.00 93.50 103 ARG A N 1
ATOM 772 C CA . ARG A 1 103 ? 2.795 2.704 -13.194 1.00 93.50 103 ARG A CA 1
ATOM 773 C C . ARG A 1 103 ? 3.772 3.413 -14.101 1.00 93.50 103 ARG A C 1
ATOM 775 O O . ARG A 1 103 ? 4.043 2.919 -15.190 1.00 93.50 103 ARG A O 1
ATOM 782 N N . GLU A 1 104 ? 4.246 4.569 -13.671 1.00 89.44 104 GLU A N 1
ATOM 783 C CA . GLU A 1 104 ? 5.010 5.459 -14.534 1.00 89.44 104 GLU A CA 1
ATOM 784 C C . GLU A 1 104 ? 6.461 4.996 -14.673 1.00 89.44 104 GLU A C 1
ATOM 786 O O . GLU A 1 104 ? 7.000 4.952 -15.778 1.00 89.44 104 GLU A O 1
ATOM 791 N N . PHE A 1 105 ? 7.075 4.572 -13.567 1.00 90.56 105 PHE A N 1
ATOM 792 C CA . PHE A 1 105 ? 8.521 4.370 -13.500 1.00 90.56 105 PHE A CA 1
ATOM 793 C C . PHE A 1 105 ? 8.949 2.925 -13.220 1.00 90.56 105 PHE A C 1
ATOM 795 O O . PHE A 1 105 ? 10.134 2.614 -13.321 1.00 90.56 105 PHE A O 1
ATOM 802 N N . LEU A 1 106 ? 8.016 2.015 -12.910 1.00 93.75 106 LEU A N 1
ATOM 803 C CA . LEU A 1 106 ? 8.307 0.592 -12.669 1.00 93.75 106 LEU A CA 1
ATOM 804 C C . LEU A 1 106 ? 7.396 -0.352 -13.492 1.00 93.75 106 LEU A C 1
ATOM 806 O O . LEU A 1 106 ? 6.802 -1.273 -12.931 1.00 93.75 106 LEU A O 1
ATOM 810 N N . PRO A 1 107 ? 7.286 -0.197 -14.827 1.00 92.12 107 PRO A N 1
ATOM 811 C CA . PRO A 1 107 ? 6.301 -0.926 -15.641 1.00 92.12 107 PRO A CA 1
ATOM 812 C C . PRO A 1 107 ? 6.474 -2.459 -15.658 1.00 92.12 107 PRO A C 1
ATOM 814 O O . PRO A 1 107 ? 5.529 -3.177 -15.963 1.00 92.12 107 PRO A O 1
ATOM 817 N N . GLY A 1 108 ? 7.663 -2.982 -15.334 1.00 94.31 108 GLY A N 1
ATOM 818 C CA . GLY A 1 108 ? 7.954 -4.426 -15.320 1.00 94.31 108 GLY A CA 1
ATOM 819 C C . GLY A 1 108 ? 7.886 -5.101 -13.944 1.00 94.31 108 GLY A C 1
ATOM 820 O O . GLY A 1 108 ? 8.253 -6.271 -13.823 1.00 94.31 108 GLY A O 1
ATOM 821 N N . ILE A 1 109 ? 7.497 -4.378 -12.889 1.00 97.56 109 ILE A N 1
ATOM 822 C CA . ILE A 1 109 ? 7.500 -4.926 -11.528 1.00 97.56 109 ILE A CA 1
ATOM 823 C C . ILE A 1 109 ? 6.313 -5.865 -11.286 1.00 97.56 109 ILE A C 1
ATOM 825 O O . ILE A 1 109 ? 5.199 -5.605 -11.733 1.00 97.56 109 ILE A O 1
ATOM 829 N N . HIS A 1 110 ? 6.546 -6.943 -10.538 1.00 98.69 110 HIS A N 1
ATOM 830 C CA . HIS A 1 110 ? 5.483 -7.814 -10.039 1.00 98.69 110 HIS A CA 1
ATOM 831 C C . HIS A 1 110 ? 4.922 -7.247 -8.733 1.00 98.69 110 HIS A C 1
ATOM 833 O O . HIS A 1 110 ? 5.671 -6.918 -7.814 1.00 98.69 110 HIS A O 1
ATOM 839 N N . VAL A 1 111 ? 3.605 -7.145 -8.616 1.00 98.69 111 VAL A N 1
ATOM 840 C CA . VAL A 1 111 ? 2.944 -6.611 -7.423 1.00 98.69 111 VAL A CA 1
ATOM 841 C C . VAL A 1 111 ? 2.418 -7.763 -6.574 1.00 98.69 111 VAL A C 1
ATOM 843 O O . VAL A 1 111 ? 1.538 -8.513 -6.992 1.00 98.69 111 VAL A O 1
ATOM 846 N N . VAL A 1 112 ? 2.949 -7.888 -5.358 1.00 98.75 112 VAL A N 1
ATOM 847 C CA . VAL A 1 112 ? 2.463 -8.810 -4.327 1.00 98.75 112 VAL A CA 1
ATOM 848 C C . VAL A 1 112 ? 1.590 -8.006 -3.367 1.00 98.75 112 VAL A C 1
ATOM 850 O O . VAL A 1 112 ? 2.087 -7.314 -2.477 1.00 98.75 112 VAL A O 1
ATOM 853 N N . PHE A 1 113 ? 0.276 -8.064 -3.563 1.00 98.69 113 PHE A N 1
ATOM 854 C CA . PHE A 1 113 ? -0.689 -7.306 -2.772 1.00 98.69 113 PHE A CA 1
ATOM 855 C C . PHE A 1 113 ? -1.223 -8.142 -1.613 1.00 98.69 113 PHE A C 1
ATOM 857 O O . PHE A 1 113 ? -1.925 -9.127 -1.822 1.00 98.69 113 PHE A O 1
ATOM 864 N N . VAL A 1 114 ? -0.909 -7.741 -0.384 1.00 98.44 114 VAL A N 1
ATOM 865 C CA . VAL A 1 114 ? -1.348 -8.430 0.829 1.00 98.44 114 VAL A CA 1
ATOM 866 C C . VAL A 1 114 ? -2.594 -7.756 1.384 1.00 98.44 114 VAL A C 1
ATOM 868 O O . VAL A 1 114 ? -2.575 -6.583 1.768 1.00 98.44 114 VAL A O 1
ATOM 871 N N . GLU A 1 115 ? -3.676 -8.520 1.455 1.00 96.69 115 GLU A N 1
ATOM 872 C CA . GLU A 1 115 ? -4.979 -8.049 1.903 1.00 96.69 115 GLU A CA 1
ATOM 873 C C . GLU A 1 115 ? -5.423 -8.788 3.156 1.00 96.69 115 GLU A C 1
ATOM 875 O O . GLU A 1 115 ? -5.269 -10.000 3.254 1.00 96.69 115 GLU A O 1
ATOM 880 N N . ARG A 1 116 ? -6.036 -8.068 4.096 1.00 94.94 116 ARG A N 1
ATOM 881 C CA . ARG A 1 116 ? -6.679 -8.656 5.268 1.00 94.94 116 ARG A CA 1
ATOM 882 C C . ARG A 1 116 ? -8.140 -8.247 5.300 1.00 94.94 116 ARG A C 1
ATOM 884 O O . ARG A 1 116 ? -8.428 -7.065 5.432 1.00 94.94 116 ARG A O 1
ATOM 891 N N . ASN A 1 117 ? -9.047 -9.218 5.205 1.00 91.38 117 ASN A N 1
ATOM 892 C CA . ASN A 1 117 ? -10.478 -8.911 5.108 1.00 91.38 117 ASN A CA 1
ATOM 893 C C . ASN A 1 117 ? -11.068 -8.499 6.465 1.00 91.38 117 ASN A C 1
ATOM 895 O O . ASN A 1 117 ? -12.077 -7.803 6.530 1.00 91.38 117 ASN A O 1
ATOM 899 N N . ASP A 1 118 ? -10.451 -8.928 7.568 1.00 92.06 118 ASP A N 1
ATOM 900 C CA . ASP A 1 118 ? -10.879 -8.529 8.907 1.00 92.06 118 ASP A CA 1
ATOM 901 C C . ASP A 1 118 ? -10.206 -7.246 9.373 1.00 92.06 118 ASP A C 1
ATOM 903 O O . ASP A 1 118 ? -9.182 -7.244 10.069 1.00 92.06 118 ASP A O 1
ATOM 907 N N . VAL A 1 119 ? -10.848 -6.150 8.984 1.00 93.69 119 VAL A N 1
ATOM 908 C CA . VAL A 1 119 ? -10.466 -4.780 9.320 1.00 93.69 119 VAL A CA 1
ATOM 909 C C . VAL A 1 119 ? -10.468 -4.536 10.833 1.00 93.69 119 VAL A C 1
ATOM 911 O O . VAL A 1 119 ? -9.622 -3.785 11.321 1.00 93.69 119 VAL A O 1
ATOM 914 N N . ILE A 1 120 ? -11.343 -5.196 11.605 1.00 93.56 120 ILE A N 1
ATOM 915 C CA . ILE A 1 120 ? -11.378 -5.052 13.071 1.00 93.56 120 ILE A CA 1
ATOM 916 C C . ILE A 1 120 ? -10.096 -5.619 13.670 1.00 93.56 120 ILE A C 1
ATOM 918 O O . ILE A 1 120 ? -9.393 -4.916 14.397 1.00 93.56 120 ILE A O 1
ATOM 922 N N . ALA A 1 121 ? -9.734 -6.859 13.335 1.00 91.00 121 ALA A N 1
ATOM 923 C CA . ALA A 1 121 ? -8.504 -7.447 13.861 1.00 91.00 121 ALA A CA 1
ATOM 924 C C . ALA A 1 121 ? -7.243 -6.752 13.322 1.00 91.00 121 ALA A C 1
ATOM 926 O O . ALA A 1 121 ? -6.219 -6.708 14.015 1.00 91.00 121 ALA A O 1
ATOM 927 N N . GLN A 1 122 ? -7.303 -6.181 12.117 1.00 93.06 122 GLN A N 1
ATOM 928 C CA . GLN A 1 122 ? -6.236 -5.343 11.572 1.00 93.06 122 GLN A CA 1
ATOM 929 C C . GLN A 1 122 ? -6.045 -4.060 12.401 1.00 93.06 122 GLN A C 1
ATOM 931 O O . GLN A 1 122 ? -4.925 -3.789 12.845 1.00 93.06 122 GLN A O 1
ATOM 936 N N . CYS A 1 123 ? -7.132 -3.333 12.691 1.00 94.31 123 CYS A N 1
ATOM 937 C CA . CYS A 1 123 ? -7.139 -2.146 13.551 1.00 94.31 123 CYS A CA 1
ATOM 938 C C . CYS A 1 123 ? -6.659 -2.484 14.965 1.00 94.31 123 CYS A C 1
ATOM 940 O O . CYS A 1 123 ? -5.736 -1.862 15.485 1.00 94.31 123 CYS A O 1
ATOM 942 N N . ALA A 1 124 ? -7.195 -3.553 15.557 1.00 92.44 124 ALA A N 1
ATOM 943 C CA . ALA A 1 124 ? -6.804 -4.004 16.884 1.00 92.44 124 ALA A CA 1
ATOM 944 C C . ALA A 1 124 ? -5.319 -4.376 16.956 1.00 92.44 124 ALA A C 1
ATOM 946 O O . ALA A 1 124 ? -4.639 -4.154 17.959 1.00 92.44 124 ALA A O 1
ATOM 947 N N . SER A 1 125 ? -4.776 -4.947 15.879 1.00 90.31 125 SER A N 1
ATOM 948 C CA . SER A 1 125 ? -3.346 -5.203 15.793 1.00 90.31 125 SER A CA 1
ATOM 949 C C . SER A 1 125 ? -2.518 -3.920 15.716 1.00 90.31 125 SER A C 1
ATOM 951 O O . SER A 1 125 ? -1.389 -3.939 16.206 1.00 90.31 125 SER A O 1
ATOM 953 N N . LEU A 1 126 ? -3.027 -2.859 15.089 1.00 91.75 126 LEU A N 1
ATOM 954 C CA . LEU A 1 126 ? -2.351 -1.566 14.999 1.00 91.75 126 LEU A CA 1
ATOM 955 C C . LEU A 1 126 ? -2.368 -0.849 16.351 1.00 91.75 126 LEU A C 1
ATOM 957 O O . LEU A 1 126 ? -1.318 -0.426 16.824 1.00 91.75 126 LEU A O 1
ATOM 961 N N . GLU A 1 127 ? -3.528 -0.782 17.002 1.00 92.50 127 GLU A N 1
ATOM 962 C CA . GLU A 1 127 ? -3.687 -0.138 18.309 1.00 92.50 127 GLU A CA 1
ATOM 963 C C . GLU A 1 127 ? -2.819 -0.799 19.382 1.00 92.50 127 GLU A C 1
ATOM 965 O O . GLU A 1 127 ? -2.108 -0.119 20.119 1.00 92.50 127 GLU A O 1
ATOM 970 N N . ARG A 1 128 ? -2.749 -2.135 19.409 1.00 88.12 128 ARG A N 1
ATOM 971 C CA . ARG A 1 128 ? -1.829 -2.836 20.319 1.00 88.12 128 ARG A CA 1
ATOM 972 C C . ARG A 1 128 ? -0.366 -2.511 20.045 1.00 88.12 128 ARG A C 1
ATOM 974 O O . ARG A 1 128 ? 0.399 -2.335 20.993 1.00 88.12 128 ARG A O 1
ATOM 981 N N . ALA A 1 129 ? 0.036 -2.426 18.777 1.00 87.94 129 ALA A N 1
ATOM 982 C CA . ALA A 1 129 ? 1.405 -2.056 18.425 1.00 87.94 129 ALA A CA 1
ATOM 983 C C . ALA A 1 129 ? 1.732 -0.622 18.873 1.00 87.94 129 ALA A C 1
ATOM 985 O O . ALA A 1 129 ? 2.810 -0.389 19.416 1.00 87.94 129 ALA A O 1
ATOM 986 N N . ARG A 1 130 ? 0.781 0.312 18.730 1.00 89.25 130 ARG A N 1
ATOM 987 C CA . ARG A 1 130 ? 0.902 1.699 19.209 1.00 89.25 130 ARG A CA 1
ATOM 988 C C . ARG A 1 130 ? 1.041 1.773 20.729 1.00 89.25 130 ARG A C 1
ATOM 990 O O . ARG A 1 130 ? 1.964 2.413 21.215 1.00 89.25 130 ARG A O 1
ATOM 997 N N . VAL A 1 131 ? 0.170 1.083 21.467 1.00 87.94 131 VAL A N 1
ATOM 998 C CA . VAL A 1 131 ? 0.166 1.093 22.941 1.00 87.94 131 VAL A CA 1
ATOM 999 C C . VAL A 1 131 ? 1.412 0.423 23.519 1.00 87.94 131 VAL A C 1
ATOM 1001 O O . VAL A 1 131 ? 2.016 0.932 24.457 1.00 87.94 131 VAL A O 1
ATOM 1004 N N . SER A 1 132 ? 1.811 -0.725 22.970 1.00 85.00 132 SER A N 1
ATOM 1005 C CA . SER A 1 132 ? 2.956 -1.486 23.487 1.00 85.00 132 SER A CA 1
ATOM 1006 C C . SER A 1 132 ? 4.313 -0.990 22.981 1.00 85.00 132 SER A C 1
ATOM 1008 O O . SER A 1 132 ? 5.344 -1.419 23.499 1.00 85.00 132 SER A O 1
ATOM 1010 N N . GLY A 1 133 ? 4.337 -0.169 21.924 1.00 86.81 133 GLY A N 1
ATOM 1011 C CA . GLY A 1 133 ? 5.548 0.163 21.169 1.00 86.81 133 GLY A CA 1
ATOM 1012 C C . GLY A 1 133 ? 6.158 -1.026 20.409 1.00 86.81 133 GLY A C 1
ATOM 1013 O O . GLY A 1 133 ? 7.226 -0.893 19.810 1.00 86.81 133 GLY A O 1
ATOM 1014 N N . ARG A 1 134 ? 5.512 -2.202 20.425 1.00 83.12 134 ARG A N 1
ATOM 1015 C CA . ARG A 1 134 ? 6.010 -3.432 19.800 1.00 83.12 134 ARG A CA 1
ATOM 1016 C C . ARG A 1 134 ? 5.263 -3.713 18.506 1.00 83.12 134 ARG A C 1
ATOM 1018 O O . ARG A 1 134 ? 4.107 -4.125 18.497 1.00 83.12 134 ARG A O 1
ATOM 1025 N N . TRP A 1 135 ? 5.965 -3.537 17.393 1.00 80.94 135 TRP A N 1
ATOM 1026 C CA . TRP A 1 135 ? 5.425 -3.771 16.052 1.00 80.94 135 TRP A CA 1
ATOM 1027 C C . TRP A 1 135 ? 5.594 -5.217 15.583 1.00 80.94 135 TRP A C 1
ATOM 1029 O O . TRP A 1 135 ? 4.813 -5.696 14.757 1.00 80.94 135 TRP A O 1
ATOM 1039 N N . HIS A 1 136 ? 6.573 -5.933 16.129 1.00 79.44 136 HIS A N 1
ATOM 1040 C CA . HIS A 1 136 ? 6.894 -7.304 15.755 1.00 79.44 136 HIS A CA 1
ATOM 1041 C C . HIS A 1 136 ? 7.118 -8.138 17.013 1.00 79.44 136 HIS A C 1
ATOM 1043 O O . HIS A 1 136 ? 7.802 -7.699 17.938 1.00 79.44 136 HIS A O 1
ATOM 1049 N N . GLU A 1 137 ? 6.545 -9.336 17.029 1.00 69.06 137 GLU A N 1
ATOM 1050 C CA . GLU A 1 137 ? 6.919 -10.387 17.968 1.00 69.06 137 GLU A CA 1
ATOM 1051 C C . GLU A 1 137 ? 7.866 -11.318 17.223 1.00 69.06 137 GLU A C 1
ATOM 1053 O O . GLU A 1 137 ? 7.525 -11.776 16.133 1.00 69.06 137 GLU A O 1
ATOM 1058 N N . TRP A 1 138 ? 9.054 -11.530 17.785 1.00 69.31 138 TRP A N 1
ATOM 1059 C CA . TRP A 1 138 ? 10.069 -12.430 17.248 1.00 69.31 138 TRP A CA 1
ATOM 1060 C C . TRP A 1 138 ? 10.181 -13.657 18.153 1.00 69.31 138 TRP A C 1
ATOM 1062 O O . TRP A 1 138 ? 9.987 -13.550 19.370 1.00 69.31 138 TRP A O 1
ATOM 1072 N N . ASP A 1 139 ? 10.530 -14.809 17.582 1.00 56.47 139 ASP A N 1
ATOM 1073 C CA . ASP A 1 139 ? 10.821 -16.005 18.371 1.00 56.47 139 ASP A CA 1
ATOM 1074 C C . ASP A 1 139 ? 11.925 -15.729 19.408 1.00 56.47 139 ASP A C 1
ATOM 1076 O O . ASP A 1 139 ? 12.916 -15.049 19.140 1.00 56.47 139 ASP A O 1
ATOM 1080 N N . GLY A 1 140 ? 11.713 -16.221 20.632 1.00 67.19 140 GLY A N 1
ATOM 1081 C CA . GLY A 1 140 ? 12.588 -15.969 21.783 1.00 67.19 140 GLY A CA 1
ATOM 1082 C C . GLY A 1 140 ? 12.240 -14.723 22.609 1.00 67.19 140 GLY A C 1
ATOM 1083 O O . GLY A 1 140 ? 12.793 -14.552 23.694 1.00 67.19 140 GLY A O 1
ATOM 1084 N N . MET A 1 141 ? 11.302 -13.877 22.168 1.00 70.50 141 MET A N 1
ATOM 1085 C CA . MET A 1 141 ? 10.790 -12.787 23.005 1.00 70.50 141 MET A CA 1
ATOM 1086 C C . MET A 1 141 ? 9.774 -13.297 24.035 1.00 70.50 141 MET A C 1
ATOM 1088 O O . MET A 1 141 ? 8.896 -14.102 23.720 1.00 70.50 141 MET A O 1
ATOM 1092 N N . THR A 1 142 ? 9.861 -12.800 25.276 1.00 71.62 142 THR A N 1
ATOM 1093 C CA . THR A 1 142 ? 8.896 -13.127 26.336 1.00 71.62 142 THR A CA 1
ATOM 1094 C C . THR A 1 142 ? 7.488 -12.733 25.904 1.00 71.62 142 THR A C 1
ATOM 1096 O O . THR A 1 142 ? 7.199 -11.551 25.688 1.00 71.62 142 THR A O 1
ATOM 1099 N N . ARG A 1 143 ? 6.610 -13.738 25.810 1.00 66.94 143 ARG A N 1
ATOM 1100 C CA . ARG A 1 143 ? 5.188 -13.568 25.515 1.00 66.94 143 ARG A CA 1
ATOM 1101 C C . ARG A 1 143 ? 4.548 -12.779 26.649 1.00 66.94 143 ARG A C 1
ATOM 1103 O O . ARG A 1 143 ? 4.484 -13.250 27.780 1.00 66.94 143 ARG A O 1
ATOM 1110 N N . VAL A 1 144 ? 4.053 -11.596 26.324 1.00 69.12 144 VAL A N 1
ATOM 1111 C CA . VAL A 1 144 ? 3.083 -10.905 27.167 1.00 69.12 144 VAL A CA 1
ATOM 1112 C C . VAL A 1 144 ? 1.749 -11.156 26.498 1.00 69.12 144 VAL A C 1
ATOM 1114 O O . VAL A 1 144 ? 1.571 -10.745 25.355 1.00 69.12 144 VAL A O 1
ATOM 1117 N N . GLU A 1 145 ? 0.853 -11.890 27.157 1.00 72.19 145 GLU A N 1
ATOM 1118 C CA . GLU A 1 145 ? -0.515 -12.009 26.658 1.00 72.19 145 GLU A CA 1
ATOM 1119 C C . GLU A 1 145 ? -1.103 -10.599 26.570 1.00 72.19 145 GLU A C 1
ATOM 1121 O O . GLU A 1 145 ? -1.158 -9.899 27.587 1.00 72.19 145 GLU A O 1
ATOM 1126 N N . PRO A 1 146 ? -1.455 -10.127 25.365 1.00 72.38 146 PRO A N 1
ATOM 1127 C CA . PRO A 1 146 ? -1.946 -8.775 25.228 1.00 72.38 146 PRO A CA 1
ATOM 1128 C C . PRO A 1 146 ? -3.301 -8.680 25.922 1.00 72.38 146 PRO A C 1
ATOM 1130 O O . PRO A 1 146 ? -4.206 -9.463 25.635 1.00 72.38 146 PRO A O 1
ATOM 1133 N N . ALA A 1 147 ? -3.435 -7.703 26.819 1.00 83.44 147 ALA A N 1
ATOM 1134 C CA . ALA A 1 147 ? -4.718 -7.382 27.419 1.00 83.44 147 ALA A CA 1
ATOM 1135 C C . ALA A 1 147 ? -5.744 -7.059 26.314 1.00 83.44 147 ALA A C 1
ATOM 1137 O O . ALA A 1 147 ? -5.371 -6.446 25.302 1.00 83.44 147 ALA A O 1
ATOM 1138 N N . PRO A 1 148 ? -7.021 -7.438 26.493 1.00 88.81 148 PRO A N 1
ATOM 1139 C CA . PRO A 1 148 ? -8.087 -6.996 25.607 1.00 88.81 148 PRO A CA 1
ATOM 1140 C C . PRO A 1 148 ? -8.112 -5.468 25.506 1.00 88.81 148 PRO A C 1
ATOM 1142 O O . PRO A 1 148 ? -7.891 -4.771 26.499 1.00 88.81 148 PRO A O 1
ATOM 1145 N N . ILE A 1 149 ? -8.395 -4.947 24.315 1.00 91.06 149 ILE A N 1
ATOM 1146 C CA . ILE A 1 149 ? -8.480 -3.507 24.060 1.00 91.06 149 ILE A CA 1
ATOM 1147 C C . ILE A 1 149 ? -9.904 -3.098 23.685 1.00 91.06 149 ILE A C 1
ATOM 1149 O O . ILE A 1 149 ? -10.639 -3.856 23.053 1.00 91.06 149 ILE A O 1
ATOM 1153 N N . THR A 1 150 ? -10.273 -1.873 24.045 1.00 94.94 150 THR A N 1
ATOM 1154 C CA . THR A 1 150 ? -11.489 -1.206 23.564 1.00 94.94 150 THR A CA 1
ATOM 1155 C C . THR A 1 150 ? -11.077 -0.183 22.513 1.00 94.94 150 THR A C 1
ATOM 1157 O O . THR A 1 150 ? -10.213 0.650 22.788 1.00 94.94 150 THR A O 1
ATOM 1160 N N . ILE A 1 151 ? -11.676 -0.224 21.322 1.00 95.25 151 ILE A N 1
ATOM 1161 C CA . ILE A 1 151 ? -11.366 0.728 20.244 1.00 95.25 151 ILE A CA 1
ATOM 1162 C C . ILE A 1 151 ? -12.509 1.736 20.145 1.00 95.25 151 ILE A C 1
ATOM 1164 O O . ILE A 1 151 ? -13.666 1.348 20.021 1.00 95.25 151 ILE A O 1
ATOM 1168 N N . GLY A 1 152 ? -12.209 3.035 20.185 1.00 95.94 152 GLY A N 1
ATOM 1169 C CA . GLY A 1 152 ? -13.240 4.063 20.026 1.00 95.94 152 GLY A CA 1
ATOM 1170 C C . GLY A 1 152 ? -13.858 4.035 18.624 1.00 95.94 152 GLY A C 1
ATOM 1171 O O . GLY A 1 152 ? -13.128 4.053 17.633 1.00 95.94 152 GLY A O 1
ATOM 1172 N N . ALA A 1 153 ? -15.192 4.056 18.530 1.00 95.38 153 ALA A N 1
ATOM 1173 C CA . ALA A 1 153 ? -15.924 3.974 17.261 1.00 95.38 153 ALA A CA 1
ATOM 1174 C C . ALA A 1 153 ? -15.491 5.026 16.221 1.00 95.38 153 ALA A C 1
ATOM 1176 O O . ALA A 1 153 ? -15.367 4.709 15.040 1.00 95.38 153 ALA A O 1
ATOM 1177 N N . GLY A 1 154 ? -15.213 6.265 16.648 1.00 92.50 154 GLY A N 1
ATOM 1178 C CA . GLY A 1 154 ? -14.733 7.328 15.755 1.00 92.50 154 GLY A CA 1
ATOM 1179 C C . GLY A 1 154 ? -13.340 7.050 15.178 1.00 92.50 154 GLY A C 1
ATOM 1180 O O . GLY A 1 154 ? -13.137 7.169 13.971 1.00 92.50 154 GLY A O 1
ATOM 1181 N N . ALA A 1 155 ? -12.400 6.609 16.021 1.00 92.50 155 ALA A N 1
ATOM 1182 C CA . ALA A 1 155 ? -11.054 6.232 15.586 1.00 92.50 155 ALA A CA 1
ATOM 1183 C C . ALA A 1 155 ? -11.093 5.021 14.645 1.00 92.50 155 ALA A C 1
ATOM 1185 O O . ALA A 1 155 ? -10.417 5.002 13.617 1.00 92.50 155 ALA A O 1
ATOM 1186 N N . PHE A 1 156 ? -11.939 4.039 14.961 1.00 94.75 156 PHE A N 1
ATOM 1187 C CA . PHE A 1 156 ? -12.146 2.877 14.111 1.00 94.75 156 PHE A CA 1
ATOM 1188 C C . PHE A 1 156 ? -12.772 3.241 12.759 1.00 94.75 156 PHE A C 1
ATOM 1190 O O . PHE A 1 156 ? -12.302 2.753 11.736 1.00 94.75 156 PHE A O 1
ATOM 1197 N N . ARG A 1 157 ? -13.775 4.133 12.726 1.00 93.00 157 ARG A N 1
ATOM 1198 C CA . ARG A 1 157 ? -14.372 4.625 11.475 1.00 93.00 157 ARG A CA 1
ATOM 1199 C C . ARG A 1 157 ? -13.318 5.263 10.574 1.00 93.00 157 ARG A C 1
ATOM 1201 O O . ARG A 1 157 ? -13.221 4.881 9.416 1.00 93.00 157 ARG A O 1
ATOM 1208 N N . SER A 1 158 ? -12.513 6.183 11.112 1.00 87.56 158 SER A N 1
ATOM 1209 C CA . SER A 1 158 ? -11.419 6.818 10.362 1.00 87.56 158 SER A CA 1
ATOM 1210 C C . SER A 1 158 ? -10.439 5.776 9.821 1.00 87.56 158 SER A C 1
ATOM 1212 O O . SER A 1 158 ? -10.145 5.781 8.631 1.00 87.56 158 SER A O 1
ATOM 1214 N N . TYR A 1 159 ? -10.007 4.831 10.663 1.00 93.56 159 TYR A N 1
ATOM 1215 C CA . TYR A 1 159 ? -9.120 3.749 10.243 1.00 93.56 159 TYR A CA 1
ATOM 1216 C C . TYR A 1 159 ? -9.717 2.896 9.115 1.00 93.56 159 TYR A C 1
ATOM 1218 O O . TYR A 1 159 ? -9.029 2.593 8.145 1.00 93.56 159 TYR A O 1
ATOM 1226 N N . ALA A 1 160 ? -10.979 2.485 9.244 1.00 90.38 160 ALA A N 1
ATOM 1227 C CA . ALA A 1 160 ? -11.643 1.622 8.276 1.00 90.38 160 ALA A CA 1
ATOM 1228 C C . ALA A 1 160 ? -11.846 2.328 6.927 1.00 90.38 160 ALA A C 1
ATOM 1230 O O . ALA A 1 160 ? -11.596 1.718 5.888 1.00 90.38 160 ALA A O 1
ATOM 1231 N N . THR A 1 161 ? -12.219 3.612 6.937 1.00 87.81 161 THR A N 1
ATOM 1232 C CA . THR A 1 161 ? -12.321 4.431 5.721 1.00 87.81 161 THR A CA 1
ATOM 1233 C C . THR A 1 161 ? -10.965 4.569 5.025 1.00 87.81 161 THR A C 1
ATOM 1235 O O . THR A 1 161 ? -10.865 4.290 3.829 1.00 87.81 161 THR A O 1
ATOM 1238 N N . ASP A 1 162 ? -9.907 4.921 5.763 1.00 89.12 162 ASP A N 1
ATOM 1239 C CA . ASP A 1 162 ? -8.559 5.058 5.197 1.00 89.12 162 ASP A CA 1
ATOM 1240 C C . ASP A 1 162 ? -8.041 3.727 4.647 1.00 89.12 162 ASP A C 1
ATOM 1242 O O . ASP A 1 162 ? -7.479 3.670 3.554 1.00 89.12 162 ASP A O 1
ATOM 1246 N N . ASN A 1 163 ? -8.261 2.634 5.381 1.00 93.31 163 ASN A N 1
ATOM 1247 C CA . ASN A 1 163 ? -7.879 1.290 4.964 1.00 93.31 163 ASN A CA 1
ATOM 1248 C C . ASN A 1 163 ? -8.571 0.896 3.651 1.00 93.31 163 ASN A C 1
ATOM 1250 O O . ASN A 1 163 ? -7.893 0.466 2.717 1.00 93.31 163 ASN A O 1
ATOM 1254 N N . ALA A 1 164 ? -9.887 1.106 3.553 1.00 87.38 164 ALA A N 1
ATOM 1255 C CA . ALA A 1 164 ? -10.649 0.824 2.343 1.00 87.38 164 ALA A CA 1
ATOM 1256 C C . ALA A 1 164 ? -10.136 1.640 1.146 1.00 87.38 164 ALA A C 1
ATOM 1258 O O . ALA A 1 164 ? -9.948 1.085 0.062 1.00 87.38 164 ALA A O 1
ATOM 1259 N N . ALA A 1 165 ? -9.842 2.928 1.345 1.00 85.56 165 ALA A N 1
ATOM 1260 C CA . ALA A 1 165 ? -9.302 3.793 0.300 1.00 85.56 165 ALA A CA 1
ATOM 1261 C C . ALA A 1 165 ? -7.889 3.370 -0.147 1.00 85.56 165 ALA A C 1
ATOM 1263 O O . ALA A 1 165 ? -7.622 3.303 -1.348 1.00 85.56 165 ALA A O 1
ATOM 1264 N N . ILE A 1 166 ? -7.004 3.013 0.793 1.00 92.12 166 ILE A N 1
ATOM 1265 C CA . ILE A 1 166 ? -5.674 2.456 0.498 1.00 92.12 166 ILE A CA 1
ATOM 1266 C C . ILE A 1 166 ? -5.799 1.169 -0.324 1.00 92.12 166 ILE A C 1
ATOM 1268 O O . ILE A 1 166 ? -5.148 1.028 -1.359 1.00 92.12 166 ILE A O 1
ATOM 1272 N N . VAL A 1 167 ? -6.633 0.225 0.123 1.00 92.88 167 VAL A N 1
ATOM 1273 C CA . VAL A 1 167 ? -6.843 -1.066 -0.550 1.00 92.88 167 VAL A CA 1
ATOM 1274 C C . VAL A 1 167 ? -7.390 -0.863 -1.957 1.00 92.88 167 VAL A C 1
ATOM 1276 O O . VAL A 1 167 ? -6.873 -1.465 -2.899 1.00 92.88 167 VAL A O 1
ATOM 1279 N N . ALA A 1 168 ? -8.396 -0.002 -2.115 1.00 88.19 168 ALA A N 1
ATOM 1280 C CA . ALA A 1 168 ? -8.962 0.320 -3.417 1.00 88.19 168 ALA A CA 1
ATOM 1281 C C . ALA A 1 168 ? -7.885 0.875 -4.355 1.00 88.19 168 ALA A C 1
ATOM 1283 O O . ALA A 1 168 ? -7.734 0.383 -5.470 1.00 88.19 168 ALA A O 1
ATOM 1284 N N . GLN A 1 169 ? -7.072 1.821 -3.880 1.00 92.19 169 GLN A N 1
ATOM 1285 C CA . GLN A 1 169 ? -6.013 2.404 -4.691 1.00 92.19 169 GLN A CA 1
ATOM 1286 C C . GLN A 1 169 ? -4.937 1.383 -5.075 1.00 92.19 169 GLN A C 1
ATOM 1288 O O . GLN A 1 169 ? -4.556 1.315 -6.238 1.00 92.19 169 GLN A O 1
ATOM 1293 N N . LEU A 1 170 ? -4.456 0.552 -4.151 1.00 95.62 170 LEU A N 1
ATOM 1294 C CA . LEU A 1 170 ? -3.422 -0.442 -4.467 1.00 95.62 170 LEU A CA 1
ATOM 1295 C C . LEU A 1 170 ? -3.920 -1.521 -5.441 1.00 95.62 170 LEU A C 1
ATOM 1297 O O . LEU A 1 170 ? -3.154 -1.979 -6.287 1.00 95.62 170 LEU A O 1
ATOM 1301 N N . ARG A 1 171 ? -5.205 -1.895 -5.374 1.00 95.62 171 ARG A N 1
ATOM 1302 C CA . ARG A 1 171 ? -5.819 -2.860 -6.303 1.00 95.62 171 ARG A CA 1
ATOM 1303 C C . ARG A 1 171 ? -5.813 -2.395 -7.753 1.00 95.62 171 ARG A C 1
ATOM 1305 O O . ARG A 1 171 ? -5.727 -3.232 -8.642 1.00 95.62 171 ARG A O 1
ATOM 1312 N N . THR A 1 172 ? -5.834 -1.086 -7.998 1.00 94.88 172 THR A N 1
ATOM 1313 C CA . THR A 1 172 ? -5.786 -0.536 -9.364 1.00 94.88 172 THR A CA 1
ATOM 1314 C C . THR A 1 172 ? -4.458 -0.827 -10.089 1.00 94.88 172 THR A C 1
ATOM 1316 O O . THR A 1 172 ? -4.342 -0.578 -11.286 1.00 94.88 172 THR A O 1
ATOM 1319 N N . LEU A 1 173 ? -3.434 -1.348 -9.399 1.00 96.12 173 LEU A N 1
ATOM 1320 C CA . LEU A 1 173 ? -2.206 -1.846 -10.035 1.00 96.12 173 LEU A CA 1
ATOM 1321 C C . LEU A 1 173 ? -2.418 -3.167 -10.790 1.00 96.12 173 LEU A C 1
ATOM 1323 O O . LEU A 1 173 ? -1.639 -3.481 -11.686 1.00 96.12 173 LEU A O 1
ATOM 1327 N N . ALA A 1 174 ? -3.477 -3.920 -10.476 1.00 96.75 174 ALA A N 1
ATOM 1328 C CA . ALA A 1 174 ? -3.823 -5.144 -11.199 1.00 96.75 174 ALA A CA 1
ATOM 1329 C C . ALA A 1 174 ? -4.175 -4.891 -12.674 1.00 96.75 174 ALA A C 1
ATOM 1331 O O . ALA A 1 174 ? -4.042 -5.791 -13.498 1.00 96.75 174 ALA A O 1
ATOM 1332 N N . ASP A 1 175 ? -4.581 -3.664 -13.012 1.00 94.44 175 ASP A N 1
ATOM 1333 C CA . ASP A 1 175 ? -4.929 -3.275 -14.380 1.00 94.44 175 ASP A CA 1
ATOM 1334 C C . ASP A 1 175 ? -3.691 -3.096 -15.276 1.00 94.44 175 ASP A C 1
ATOM 1336 O O . ASP A 1 175 ? -3.806 -3.104 -16.502 1.00 94.44 175 ASP A O 1
ATOM 1340 N N . THR A 1 176 ? -2.510 -2.898 -14.678 1.00 96.44 176 THR A N 1
ATOM 1341 C CA . THR A 1 176 ? -1.294 -2.474 -15.390 1.00 96.44 176 THR A CA 1
ATOM 1342 C C . THR A 1 176 ? -0.077 -3.365 -15.151 1.00 96.44 176 THR A C 1
ATOM 1344 O O . THR A 1 176 ? 0.880 -3.272 -15.917 1.00 96.44 176 THR A O 1
ATOM 1347 N N . HIS A 1 177 ? -0.089 -4.234 -14.135 1.00 98.19 177 HIS A N 1
ATOM 1348 C CA . HIS A 1 177 ? 1.075 -5.035 -13.740 1.00 98.19 177 HIS A CA 1
ATOM 1349 C C . HIS A 1 177 ? 0.713 -6.498 -13.472 1.00 98.19 177 HIS A C 1
ATOM 1351 O O . HIS A 1 177 ? -0.423 -6.790 -13.093 1.00 98.19 177 HIS A O 1
ATOM 1357 N N . PRO A 1 178 ? 1.682 -7.432 -13.578 1.00 98.44 178 PRO A N 1
ATOM 1358 C CA . PRO A 1 178 ? 1.544 -8.753 -12.978 1.00 98.44 178 PRO A CA 1
ATOM 1359 C C . PRO A 1 178 ? 1.214 -8.596 -11.494 1.00 98.44 178 PRO A C 1
ATOM 1361 O O . PRO A 1 178 ? 1.984 -7.999 -10.740 1.00 98.44 178 PRO A O 1
ATOM 1364 N N . PHE A 1 179 ? 0.065 -9.113 -11.079 1.00 98.56 179 PHE A N 1
ATOM 1365 C CA . PHE A 1 179 ? -0.497 -8.842 -9.763 1.00 98.56 179 PHE A CA 1
ATOM 1366 C C . PHE A 1 179 ? -0.946 -10.136 -9.101 1.00 98.56 179 PHE A C 1
ATOM 1368 O O . PHE A 1 179 ? -1.718 -10.906 -9.673 1.00 98.56 179 PHE A O 1
ATOM 1375 N N . HIS A 1 180 ? -0.492 -10.354 -7.872 1.00 98.62 180 HIS A N 1
ATOM 1376 C CA . HIS A 1 180 ? -0.867 -11.507 -7.072 1.00 98.62 180 HIS A CA 1
ATOM 1377 C C . HIS A 1 180 ? -1.385 -11.058 -5.711 1.00 98.62 180 HIS A C 1
ATOM 1379 O O . HIS A 1 180 ? -0.687 -10.390 -4.943 1.00 98.62 180 HIS A O 1
ATOM 1385 N N . ARG A 1 181 ? -2.633 -11.432 -5.419 1.00 98.38 181 ARG A N 1
ATOM 1386 C CA . ARG A 1 181 ? -3.278 -11.166 -4.135 1.00 98.38 181 ARG A CA 1
ATOM 1387 C C . ARG A 1 181 ? -2.904 -12.263 -3.142 1.00 98.38 181 ARG A C 1
ATOM 1389 O O . ARG A 1 181 ? -3.270 -13.413 -3.337 1.00 98.38 181 ARG A O 1
ATOM 1396 N N . VAL A 1 182 ? -2.298 -11.868 -2.029 1.00 98.31 182 VAL A N 1
ATOM 1397 C CA . VAL A 1 182 ? -2.064 -12.716 -0.860 1.00 98.31 182 VAL A CA 1
ATOM 1398 C C . VAL A 1 182 ? -3.113 -12.387 0.198 1.00 98.31 182 VAL A C 1
ATOM 1400 O O . VAL A 1 182 ? -3.031 -11.376 0.896 1.00 98.31 182 VAL A O 1
ATOM 1403 N N . ASP A 1 183 ? -4.120 -13.244 0.314 1.00 97.00 183 ASP A N 1
ATOM 1404 C CA . ASP A 1 183 ? -5.146 -13.139 1.354 1.00 97.00 183 ASP A CA 1
ATOM 1405 C C . ASP A 1 183 ? -4.590 -13.521 2.737 1.00 97.00 183 ASP A C 1
ATOM 1407 O O . ASP A 1 183 ? -4.019 -14.597 2.915 1.00 97.00 183 ASP A O 1
ATOM 1411 N N . HIS A 1 184 ? -4.745 -12.651 3.730 1.00 94.69 184 HIS A N 1
ATOM 1412 C CA . HIS A 1 184 ? -4.200 -12.852 5.066 1.00 94.69 184 HIS A CA 1
ATOM 1413 C C . HIS A 1 184 ? -4.796 -14.076 5.764 1.00 94.69 184 HIS A C 1
ATOM 1415 O O . HIS A 1 184 ? -4.065 -14.842 6.389 1.00 94.69 184 HIS A O 1
ATOM 1421 N N . GLU A 1 185 ? -6.111 -14.268 5.696 1.00 91.88 185 GLU A N 1
ATOM 1422 C CA . GLU A 1 185 ? -6.789 -15.365 6.385 1.00 91.88 185 GLU A CA 1
ATOM 1423 C C . GLU A 1 185 ? -6.468 -16.718 5.741 1.00 91.88 185 GLU A C 1
ATOM 1425 O O . GLU A 1 185 ? -6.334 -17.730 6.437 1.00 91.88 185 GLU A O 1
ATOM 1430 N N . GLU A 1 186 ? -6.339 -16.743 4.417 1.00 92.81 186 GLU A N 1
ATOM 1431 C CA . GLU A 1 186 ? -6.084 -17.965 3.665 1.00 92.81 186 GLU A CA 1
ATOM 1432 C C . GLU A 1 186 ? -4.601 -18.326 3.565 1.00 92.81 186 GLU A C 1
ATOM 1434 O O . GLU A 1 186 ? -4.247 -19.485 3.797 1.00 92.81 186 GLU A O 1
ATOM 1439 N N . HIS A 1 187 ? -3.747 -17.351 3.260 1.00 94.44 187 HIS A N 1
ATOM 1440 C CA . HIS A 1 187 ? -2.333 -17.559 2.953 1.00 94.44 187 HIS A CA 1
ATOM 1441 C C . HIS A 1 187 ? -1.464 -17.280 4.172 1.00 94.44 187 HIS A C 1
ATOM 1443 O O . HIS A 1 187 ? -0.757 -18.167 4.646 1.00 94.44 187 HIS A O 1
ATOM 1449 N N . VAL A 1 188 ? -1.551 -16.077 4.747 1.00 92.69 188 VAL A N 1
ATOM 1450 C CA . VAL A 1 188 ? -0.637 -15.654 5.823 1.00 92.69 188 VAL A CA 1
ATOM 1451 C C . VAL A 1 188 ? -0.899 -16.432 7.113 1.00 92.69 188 VAL A C 1
ATOM 1453 O O . VAL A 1 188 ? 0.010 -17.048 7.670 1.00 92.69 188 VAL A O 1
ATOM 1456 N N . ALA A 1 189 ? -2.149 -16.465 7.575 1.00 89.31 189 ALA A N 1
ATOM 1457 C CA . ALA A 1 189 ? -2.538 -17.117 8.820 1.00 89.31 189 ALA A CA 1
ATOM 1458 C C . ALA A 1 189 ? -2.313 -18.634 8.786 1.00 89.31 189 ALA A C 1
ATOM 1460 O O . ALA A 1 189 ? -2.004 -19.224 9.820 1.00 89.31 189 ALA A O 1
ATOM 1461 N N . ARG A 1 190 ? -2.426 -19.255 7.605 1.00 89.75 190 ARG A N 1
ATOM 1462 C CA . ARG A 1 190 ? -2.230 -20.700 7.403 1.00 89.75 190 ARG A CA 1
ATOM 1463 C C . ARG A 1 190 ? -0.861 -21.064 6.823 1.00 89.75 190 ARG A C 1
ATOM 1465 O O . ARG A 1 190 ? -0.639 -22.240 6.556 1.00 89.75 190 ARG A O 1
ATOM 1472 N N . ARG A 1 191 ? 0.025 -20.080 6.623 1.00 91.12 191 ARG A N 1
ATOM 1473 C CA . ARG A 1 191 ? 1.361 -20.225 6.015 1.00 91.12 191 ARG A CA 1
ATOM 1474 C C . ARG A 1 191 ? 1.354 -20.927 4.647 1.00 91.12 191 ARG A C 1
ATOM 1476 O O . ARG A 1 191 ? 2.255 -21.689 4.327 1.00 91.12 191 ARG A O 1
ATOM 1483 N N . ARG A 1 192 ? 0.343 -20.662 3.820 1.00 93.31 192 ARG A N 1
ATOM 1484 C CA . ARG A 1 192 ? 0.218 -21.223 2.467 1.00 93.31 192 ARG A CA 1
ATOM 1485 C C . ARG A 1 192 ? 0.726 -20.206 1.451 1.00 93.31 192 ARG A C 1
ATOM 1487 O O . ARG A 1 192 ? 0.023 -19.248 1.171 1.00 93.31 192 ARG A O 1
ATOM 1494 N N . TYR A 1 193 ? 1.933 -20.412 0.926 1.00 95.94 193 TYR A N 1
ATOM 1495 C CA . TYR A 1 193 ? 2.585 -19.476 -0.007 1.00 95.94 193 TYR A CA 1
ATOM 1496 C C . TYR A 1 193 ? 2.984 -20.117 -1.349 1.00 95.94 193 TYR A C 1
ATOM 1498 O O . TYR A 1 193 ? 3.815 -19.574 -2.074 1.00 95.94 193 TYR A O 1
ATOM 1506 N N . GLY A 1 194 ? 2.465 -21.307 -1.668 1.00 96.25 194 GLY A N 1
ATOM 1507 C CA . GLY A 1 194 ? 2.877 -22.045 -2.869 1.00 96.25 194 GLY A CA 1
ATOM 1508 C C . GLY A 1 194 ? 2.509 -21.336 -4.175 1.00 96.25 194 GLY A C 1
ATOM 1509 O O . GLY A 1 194 ? 3.291 -21.332 -5.121 1.00 96.25 194 GLY A O 1
ATOM 1510 N N . ASP A 1 195 ? 1.350 -20.692 -4.207 1.00 97.44 195 ASP A N 1
ATOM 1511 C CA . ASP A 1 195 ? 0.878 -19.861 -5.313 1.00 97.44 195 ASP A CA 1
ATOM 1512 C C . ASP A 1 195 ? 1.690 -18.567 -5.466 1.00 97.44 195 ASP A C 1
ATOM 1514 O O . ASP A 1 195 ? 2.018 -18.186 -6.588 1.00 97.44 195 ASP A O 1
ATOM 1518 N N . LEU A 1 196 ? 2.100 -17.947 -4.355 1.00 98.12 196 LEU A N 1
ATOM 1519 C CA . LEU A 1 196 ? 3.021 -16.810 -4.358 1.00 98.12 196 LEU A CA 1
ATOM 1520 C C . LEU A 1 196 ? 4.392 -17.186 -4.943 1.00 98.12 196 LEU A C 1
ATOM 1522 O O . LEU A 1 196 ? 4.952 -16.425 -5.732 1.00 98.12 196 LEU A O 1
ATOM 1526 N N . LEU A 1 197 ? 4.939 -18.352 -4.578 1.00 98.19 197 LEU A N 1
ATOM 1527 C CA . LEU A 1 197 ? 6.189 -18.842 -5.171 1.00 98.19 197 LEU A CA 1
ATOM 1528 C C . LEU A 1 197 ? 6.023 -19.097 -6.672 1.00 98.19 197 LEU A C 1
ATOM 1530 O O . LEU A 1 197 ? 6.867 -18.665 -7.451 1.00 98.19 197 LEU A O 1
ATOM 1534 N N . ALA A 1 198 ? 4.917 -19.724 -7.085 1.00 98.12 198 ALA A N 1
ATOM 1535 C CA . ALA A 1 198 ? 4.619 -19.955 -8.497 1.00 98.12 198 ALA A CA 1
ATOM 1536 C C . ALA A 1 198 ? 4.477 -18.642 -9.286 1.00 98.12 198 ALA A C 1
ATOM 1538 O O . ALA A 1 198 ? 4.989 -18.536 -10.397 1.00 98.12 198 ALA A O 1
ATOM 1539 N N . PHE A 1 199 ? 3.836 -17.624 -8.704 1.00 98.50 199 PHE A N 1
ATOM 1540 C CA . PHE A 1 199 ? 3.704 -16.297 -9.307 1.00 98.50 199 PHE A CA 1
ATOM 1541 C C . PHE A 1 199 ? 5.060 -15.625 -9.569 1.00 98.50 199 PHE A C 1
ATOM 1543 O O . PHE A 1 199 ? 5.228 -14.962 -10.589 1.00 98.50 199 PHE A O 1
ATOM 1550 N N . LEU A 1 200 ? 6.032 -15.817 -8.675 1.00 98.06 200 LEU A N 1
ATOM 1551 C CA . LEU A 1 200 ? 7.395 -15.301 -8.826 1.00 98.06 200 LEU A CA 1
ATOM 1552 C C . LEU A 1 200 ? 8.340 -16.298 -9.521 1.00 98.06 200 LEU A C 1
ATOM 1554 O O . LEU A 1 200 ? 9.548 -16.083 -9.532 1.00 98.06 200 LEU A O 1
ATOM 1558 N N . ASP A 1 201 ? 7.832 -17.396 -10.086 1.00 97.88 201 ASP A N 1
ATOM 1559 C CA . ASP A 1 201 ? 8.650 -18.462 -10.683 1.00 97.88 201 ASP A CA 1
ATOM 1560 C C . ASP A 1 201 ? 9.816 -18.902 -9.766 1.00 97.88 201 ASP A C 1
ATOM 1562 O O . ASP A 1 201 ? 10.967 -19.065 -10.183 1.00 97.88 201 ASP A O 1
ATOM 1566 N N . LEU A 1 202 ? 9.530 -19.011 -8.467 1.00 97.25 202 LEU A N 1
ATOM 1567 C CA . LEU A 1 202 ? 10.466 -19.464 -7.447 1.00 97.25 202 LEU A CA 1
ATOM 1568 C C . LEU A 1 202 ? 10.245 -20.958 -7.171 1.00 97.25 202 LEU A C 1
ATOM 1570 O O . LEU A 1 202 ? 9.095 -21.401 -7.066 1.00 97.25 202 LEU A O 1
ATOM 1574 N N . PRO A 1 203 ? 11.317 -21.754 -7.016 1.00 96.94 203 PRO A N 1
ATOM 1575 C CA . PRO A 1 203 ? 11.175 -23.140 -6.601 1.00 96.94 203 PRO A CA 1
ATOM 1576 C C . PRO A 1 203 ? 10.560 -23.235 -5.190 1.00 96.94 203 PRO A C 1
ATOM 1578 O O . PRO A 1 203 ? 10.740 -22.343 -4.361 1.00 96.94 203 PRO A O 1
ATOM 1581 N N . PRO A 1 204 ? 9.857 -24.333 -4.862 1.00 96.06 204 PRO A N 1
ATOM 1582 C CA . PRO A 1 204 ? 9.439 -24.592 -3.491 1.00 96.06 204 PRO A CA 1
ATOM 1583 C C . PRO A 1 204 ? 10.637 -24.620 -2.537 1.00 96.06 204 PRO A C 1
ATOM 1585 O O . PRO A 1 204 ? 11.681 -25.201 -2.843 1.00 96.06 204 PRO A O 1
ATOM 1588 N N . LEU A 1 205 ? 10.471 -24.051 -1.343 1.00 91.94 205 LEU A N 1
ATOM 1589 C CA . LEU A 1 205 ? 11.479 -24.172 -0.294 1.00 91.94 205 LEU A CA 1
ATOM 1590 C C . LEU A 1 205 ? 11.563 -25.623 0.188 1.00 91.94 205 LEU A C 1
ATOM 1592 O O . LEU A 1 205 ? 10.547 -26.247 0.486 1.00 91.94 205 LEU A O 1
ATOM 1596 N N . ALA A 1 206 ? 12.787 -26.139 0.329 1.00 88.25 206 ALA A N 1
ATOM 1597 C CA . ALA A 1 206 ? 13.025 -27.497 0.829 1.00 88.25 206 ALA A CA 1
ATOM 1598 C C . ALA A 1 206 ? 12.466 -27.716 2.247 1.00 88.25 206 ALA A C 1
ATOM 1600 O O . ALA A 1 206 ? 12.092 -28.828 2.615 1.00 88.25 206 ALA A O 1
ATOM 1601 N N . ARG A 1 207 ? 12.410 -26.646 3.045 1.00 86.25 207 ARG A N 1
ATOM 1602 C CA . ARG A 1 207 ? 11.775 -26.603 4.360 1.00 86.25 207 ARG A CA 1
ATOM 1603 C C . ARG A 1 207 ? 11.082 -25.258 4.508 1.00 86.25 207 ARG A C 1
ATOM 1605 O O . ARG A 1 207 ? 11.682 -24.232 4.189 1.00 86.25 207 ARG A O 1
ATOM 1612 N N . GLU A 1 208 ? 9.853 -25.260 5.019 1.00 81.31 208 GLU A N 1
ATOM 1613 C CA . GLU A 1 208 ? 9.196 -24.007 5.382 1.00 81.31 208 GLU A CA 1
ATOM 1614 C C . GLU A 1 208 ? 10.042 -23.273 6.429 1.00 81.31 208 GLU A C 1
ATOM 1616 O O . GLU A 1 208 ? 10.426 -23.871 7.442 1.00 81.31 208 GLU A O 1
ATOM 1621 N N . PRO A 1 209 ? 10.363 -21.992 6.196 1.00 81.25 209 PRO A N 1
ATOM 1622 C CA . PRO A 1 209 ? 11.131 -21.220 7.148 1.00 81.25 209 PRO A CA 1
ATOM 1623 C C . PRO A 1 209 ? 10.326 -21.124 8.441 1.00 81.25 209 PRO A C 1
ATOM 1625 O O . PRO A 1 209 ? 9.110 -20.901 8.429 1.00 81.25 209 PRO A O 1
ATOM 1628 N N . GLU A 1 210 ? 11.009 -21.250 9.574 1.00 77.69 210 GLU A N 1
ATOM 1629 C CA . GLU A 1 210 ? 10.439 -20.817 10.841 1.00 77.69 210 GLU A CA 1
ATOM 1630 C C . GLU A 1 210 ? 10.273 -19.303 10.755 1.00 77.69 210 GLU A C 1
ATOM 1632 O O . GLU A 1 210 ? 11.212 -18.531 10.936 1.00 77.69 210 GLU A O 1
ATOM 1637 N N . LEU A 1 211 ? 9.075 -18.878 10.344 1.00 70.38 211 LEU A N 1
ATOM 1638 C CA . LEU A 1 211 ? 8.750 -17.468 10.303 1.00 70.38 211 LEU A CA 1
ATOM 1639 C C . LEU A 1 211 ? 8.721 -16.984 11.746 1.00 70.38 211 LEU A C 1
ATOM 1641 O O . LEU A 1 211 ? 7.865 -17.456 12.503 1.00 70.38 211 LEU A O 1
ATOM 1645 N N . PRO A 1 212 ? 9.570 -16.006 12.101 1.00 58.06 212 PRO A N 1
ATOM 1646 C CA . PRO A 1 212 ? 9.629 -15.496 13.464 1.00 58.06 212 PRO A CA 1
ATOM 1647 C C . PRO A 1 212 ? 8.344 -14.758 13.858 1.00 58.06 212 PRO A C 1
ATOM 1649 O O . PRO A 1 212 ? 8.182 -14.371 15.008 1.00 58.06 212 PRO A O 1
ATOM 1652 N N . LEU A 1 213 ? 7.435 -14.542 12.900 1.00 58.81 213 LEU A N 1
ATOM 1653 C CA . LEU A 1 213 ? 6.178 -13.837 13.069 1.00 58.81 213 LEU A CA 1
ATOM 1654 C C . LEU A 1 213 ? 5.057 -14.822 13.399 1.00 58.81 213 LEU A C 1
ATOM 1656 O O . LEU A 1 213 ? 4.663 -15.671 12.590 1.00 58.81 213 LEU A O 1
ATOM 1660 N N . ARG A 1 214 ? 4.493 -14.652 14.593 1.00 61.12 214 ARG A N 1
ATOM 1661 C CA . ARG A 1 214 ? 3.254 -15.315 14.993 1.00 61.12 214 ARG A CA 1
ATOM 1662 C C . ARG A 1 214 ? 2.062 -14.604 14.358 1.00 61.12 214 ARG A C 1
ATOM 1664 O O . ARG A 1 214 ? 1.805 -13.427 14.602 1.00 61.12 214 ARG A O 1
ATOM 1671 N N . THR A 1 215 ? 1.317 -15.334 13.538 1.00 59.34 215 THR A N 1
ATOM 1672 C CA . THR A 1 215 ? 0.094 -14.876 12.875 1.00 59.34 215 THR A CA 1
ATOM 1673 C C . THR A 1 215 ? -1.095 -15.111 13.805 1.00 59.34 215 THR A C 1
ATOM 1675 O O . THR A 1 215 ? -1.854 -16.060 13.646 1.00 59.34 215 THR A O 1
ATOM 1678 N N . GLY A 1 216 ? -1.224 -14.281 14.845 1.00 54.25 216 GLY A N 1
ATOM 1679 C CA . GLY A 1 216 ? -2.311 -14.396 15.823 1.00 54.25 216 GLY A CA 1
ATOM 1680 C C . GLY A 1 216 ? -3.688 -14.254 15.164 1.00 54.25 216 GLY A C 1
ATOM 1681 O O . GLY A 1 216 ? -4.106 -13.145 14.828 1.00 54.25 216 GLY A O 1
ATOM 1682 N N . SER A 1 217 ? -4.379 -15.379 14.977 1.00 49.34 217 SER A N 1
ATOM 1683 C CA . SER A 1 217 ? -5.727 -15.490 14.406 1.00 49.34 217 SER A CA 1
ATOM 1684 C C . SER A 1 217 ? -6.841 -15.468 15.461 1.00 49.34 217 SER A C 1
ATOM 1686 O O . SER A 1 217 ? -8.018 -15.544 15.112 1.00 49.34 217 SER A O 1
ATOM 1688 N N . GLU A 1 218 ? -6.513 -15.326 16.745 1.00 56.16 218 GLU A N 1
ATOM 1689 C CA . GLU A 1 218 ? -7.489 -15.397 17.838 1.00 56.16 218 GLU A CA 1
ATOM 1690 C C . GLU A 1 218 ? -8.230 -14.061 18.018 1.00 56.16 218 GLU A C 1
ATOM 1692 O O . GLU A 1 218 ? -7.989 -13.296 18.948 1.00 56.16 218 GLU A O 1
ATOM 1697 N N . ARG A 1 219 ? -9.136 -13.770 17.073 1.00 55.66 219 ARG A N 1
ATOM 1698 C CA . ARG A 1 219 ? -9.993 -12.567 17.031 1.00 55.66 219 ARG A CA 1
ATOM 1699 C C . ARG A 1 219 ? -10.779 -12.350 18.329 1.00 55.66 219 ARG A C 1
ATOM 1701 O O . ARG A 1 219 ? -10.825 -11.237 18.840 1.00 55.66 219 ARG A O 1
ATOM 1708 N N . GLY A 1 220 ? -11.366 -13.420 18.867 1.00 51.31 220 GLY A N 1
ATOM 1709 C CA . GLY A 1 220 ? -12.445 -13.333 19.857 1.00 51.31 220 GLY A CA 1
ATOM 1710 C C . GLY A 1 220 ? -12.040 -12.949 21.283 1.00 51.31 220 GLY A C 1
ATOM 1711 O O . GLY A 1 220 ? -12.920 -12.685 22.092 1.00 51.31 220 GLY A O 1
ATOM 1712 N N . ALA A 1 221 ? -10.746 -12.909 21.613 1.00 60.62 221 ALA A N 1
ATOM 1713 C CA . ALA A 1 221 ? -10.292 -12.590 22.972 1.00 60.62 221 ALA A CA 1
ATOM 1714 C C . ALA A 1 221 ? -9.748 -11.158 23.127 1.00 60.62 221 ALA A C 1
ATOM 1716 O O . ALA A 1 221 ? -9.429 -10.745 24.238 1.00 60.62 221 ALA A O 1
ATOM 1717 N N . LEU A 1 222 ? -9.599 -10.401 22.032 1.00 79.94 222 LEU A N 1
ATOM 1718 C CA . LEU A 1 222 ? -8.707 -9.234 22.016 1.00 79.94 222 LEU A CA 1
ATOM 1719 C C . LEU A 1 222 ? -9.404 -7.878 21.872 1.00 79.94 222 LEU A C 1
ATOM 1721 O O . LEU A 1 222 ? -8.778 -6.867 22.186 1.00 79.94 222 LEU A O 1
ATOM 1725 N N . VAL A 1 223 ? -10.659 -7.835 21.419 1.00 90.88 223 VAL A N 1
ATOM 1726 C CA . VAL A 1 223 ? -11.428 -6.589 21.259 1.00 90.88 223 VAL A CA 1
ATOM 1727 C C . VAL A 1 223 ? -12.714 -6.680 22.066 1.00 90.88 223 VAL A C 1
ATOM 1729 O O . VAL A 1 223 ? -13.576 -7.506 21.783 1.00 90.88 223 VAL A O 1
ATOM 1732 N N . THR A 1 224 ? -12.851 -5.834 23.083 1.00 94.12 224 THR A N 1
ATOM 1733 C CA . THR A 1 224 ? -13.964 -5.899 24.048 1.00 94.12 224 THR A CA 1
ATOM 1734 C C . THR A 1 224 ? -15.292 -5.400 23.475 1.00 94.12 224 THR A C 1
ATOM 1736 O O . THR A 1 224 ? -16.349 -5.829 23.931 1.00 94.12 224 THR A O 1
ATOM 1739 N N . ASN A 1 225 ? -15.255 -4.520 22.470 1.00 95.12 225 ASN A N 1
ATOM 1740 C CA . ASN A 1 225 ? -16.430 -3.904 21.849 1.00 95.12 225 ASN A CA 1
ATOM 1741 C C . ASN A 1 225 ? -16.626 -4.302 20.373 1.00 95.12 225 ASN A C 1
ATOM 1743 O O . ASN A 1 225 ? -17.119 -3.514 19.573 1.00 95.12 225 ASN A O 1
ATOM 1747 N N . GLU A 1 226 ? -16.271 -5.534 19.988 1.00 94.50 226 GLU A N 1
ATOM 1748 C CA . GLU A 1 226 ? -16.320 -5.993 18.587 1.00 94.50 226 GLU A CA 1
ATOM 1749 C C . GLU A 1 226 ? -17.692 -5.795 17.912 1.00 94.50 226 GLU A C 1
ATOM 1751 O O . GLU A 1 226 ? -17.754 -5.359 16.764 1.00 94.50 226 GLU A O 1
ATOM 1756 N N . ALA A 1 227 ? -18.795 -6.076 18.616 1.00 94.69 227 ALA A N 1
ATOM 1757 C CA . ALA A 1 227 ? -20.147 -5.928 18.068 1.00 94.69 227 ALA A CA 1
ATOM 1758 C C . ALA A 1 227 ? -20.467 -4.477 17.661 1.00 94.69 227 ALA A C 1
ATOM 1760 O O . ALA A 1 227 ? -21.075 -4.251 16.617 1.00 94.69 227 ALA A O 1
ATOM 1761 N N . GLU A 1 228 ? -20.009 -3.498 18.447 1.00 96.25 228 GLU A N 1
ATOM 1762 C CA . GLU A 1 228 ? -20.135 -2.072 18.126 1.00 96.25 228 GLU A CA 1
ATOM 1763 C C . GLU A 1 228 ? -19.341 -1.730 16.858 1.00 96.25 228 GLU A C 1
ATOM 1765 O O . GLU A 1 228 ? -19.864 -1.090 15.946 1.00 96.25 228 GLU A O 1
ATOM 1770 N N . LEU A 1 229 ? -18.095 -2.209 16.760 1.00 94.62 229 LEU A N 1
ATOM 1771 C CA . LEU A 1 229 ? -17.231 -1.951 15.605 1.00 94.62 229 LEU A CA 1
ATOM 1772 C C . LEU A 1 229 ? -17.778 -2.576 14.316 1.00 94.62 229 LEU A C 1
ATOM 1774 O O . LEU A 1 229 ? -17.657 -1.975 13.250 1.00 94.62 229 LEU A O 1
ATOM 1778 N N . ARG A 1 230 ? -18.424 -3.746 14.393 1.00 93.00 230 ARG A N 1
ATOM 1779 C CA . ARG A 1 230 ? -19.129 -4.330 13.239 1.00 93.00 230 ARG A CA 1
ATOM 1780 C C . ARG A 1 230 ? -20.256 -3.419 12.753 1.00 93.00 230 ARG A C 1
ATOM 1782 O O . ARG A 1 230 ? -20.315 -3.143 11.560 1.00 93.00 230 ARG A O 1
ATOM 1789 N N . GLY A 1 231 ? -21.057 -2.867 13.667 1.00 91.94 231 GLY A N 1
ATOM 1790 C CA . GLY A 1 231 ? -22.076 -1.871 13.319 1.00 91.94 231 GLY A CA 1
ATOM 1791 C C . GLY A 1 231 ? -21.483 -0.612 12.672 1.00 91.94 231 GLY A C 1
ATOM 1792 O O . GLY A 1 231 ? -22.063 -0.053 11.743 1.00 91.94 231 GLY A O 1
ATOM 1793 N N . VAL A 1 232 ? -20.284 -0.187 13.095 1.00 91.06 232 VAL A N 1
ATOM 1794 C CA . VAL A 1 232 ? -19.555 0.897 12.417 1.00 91.06 232 VAL A CA 1
ATOM 1795 C C . VAL A 1 232 ? -19.168 0.497 10.992 1.00 91.06 232 VAL A C 1
ATOM 1797 O O . VAL A 1 232 ? -19.454 1.277 10.088 1.00 91.06 232 VAL A O 1
ATOM 1800 N N . LEU A 1 233 ? -18.573 -0.684 10.768 1.00 89.25 233 LEU A N 1
ATOM 1801 C CA . LEU A 1 233 ? -18.201 -1.157 9.421 1.00 89.25 233 LEU A CA 1
ATOM 1802 C C . LEU A 1 233 ? -19.396 -1.201 8.470 1.00 89.25 233 LEU A C 1
ATOM 1804 O O . LEU A 1 233 ? -19.293 -0.720 7.347 1.00 89.25 233 LEU A O 1
ATOM 1808 N N . GLU A 1 234 ? -20.524 -1.738 8.929 1.00 89.50 234 GLU A N 1
ATOM 1809 C CA . GLU A 1 234 ? -21.759 -1.842 8.140 1.00 89.50 234 GLU A CA 1
ATOM 1810 C C . GLU A 1 234 ? -22.326 -0.467 7.754 1.00 89.50 234 GLU A C 1
ATOM 1812 O O . GLU A 1 234 ? -23.014 -0.342 6.746 1.00 89.50 234 GLU A O 1
ATOM 1817 N N . SER A 1 235 ? -22.009 0.576 8.528 1.00 88.19 235 SER A N 1
ATOM 1818 C CA . SER A 1 235 ? -22.429 1.957 8.259 1.00 88.19 235 SER A CA 1
ATOM 1819 C C . SER A 1 235 ? -21.472 2.759 7.367 1.00 88.19 235 SER A C 1
ATOM 1821 O O . SER A 1 235 ? -21.743 3.929 7.099 1.00 88.19 235 SER A O 1
ATOM 1823 N N . ILE A 1 236 ? -20.313 2.210 6.985 1.00 83.06 236 ILE A N 1
ATOM 1824 C CA . ILE A 1 236 ? -19.364 2.914 6.113 1.00 83.06 236 ILE A CA 1
ATOM 1825 C C . ILE A 1 236 ? -19.812 2.722 4.666 1.00 83.06 236 ILE A C 1
ATOM 1827 O O . ILE A 1 236 ? -19.664 1.646 4.091 1.00 83.06 236 ILE A O 1
ATOM 1831 N N . GLU A 1 237 ? -20.316 3.792 4.057 1.00 75.00 237 GLU A N 1
ATOM 1832 C CA . GLU A 1 237 ? -20.407 3.871 2.604 1.00 75.00 237 GLU A CA 1
ATOM 1833 C C . GLU A 1 237 ? -18.985 3.988 2.059 1.00 75.00 237 GLU A C 1
ATOM 1835 O O . GLU A 1 237 ? -18.307 4.995 2.264 1.00 75.00 237 GLU A O 1
ATOM 1840 N N . VAL A 1 238 ? -18.497 2.937 1.401 1.00 59.06 238 VAL A N 1
ATOM 1841 C CA . VAL A 1 238 ? -17.251 3.030 0.640 1.00 59.06 238 VAL A CA 1
ATOM 1842 C C . VAL A 1 238 ? -17.548 3.969 -0.526 1.00 59.06 238 VAL A C 1
ATOM 1844 O O . VAL A 1 238 ? -18.396 3.612 -1.349 1.00 59.06 238 VAL A O 1
ATOM 1847 N N . PRO A 1 239 ? -16.913 5.153 -0.619 1.00 53.19 239 PRO A N 1
ATOM 1848 C CA . PRO A 1 239 ? -17.181 6.064 -1.717 1.00 53.19 239 PRO A CA 1
ATOM 1849 C C . PRO A 1 239 ? -16.890 5.325 -3.020 1.00 53.19 239 PRO A C 1
ATOM 1851 O O . PRO A 1 239 ? -15.741 4.967 -3.296 1.00 53.19 239 PRO A O 1
ATOM 1854 N N . GLY A 1 240 ? -17.932 5.056 -3.810 1.00 44.62 240 GLY A N 1
ATOM 1855 C CA . GLY A 1 240 ? -17.747 4.658 -5.197 1.00 44.62 240 GLY A CA 1
ATOM 1856 C C . GLY A 1 240 ? -16.887 5.739 -5.835 1.00 44.62 240 GLY A C 1
ATOM 1857 O O . GLY A 1 240 ? -17.226 6.915 -5.710 1.00 44.62 240 GLY A O 1
ATOM 1858 N N . HIS A 1 241 ? -15.740 5.353 -6.401 1.00 46.22 241 HIS A N 1
ATOM 1859 C CA . HIS A 1 241 ? -14.745 6.262 -6.969 1.00 46.22 241 HIS A CA 1
ATOM 1860 C C . HIS A 1 241 ? -15.414 7.482 -7.606 1.00 46.22 241 HIS A C 1
ATOM 1862 O O . HIS A 1 241 ? -16.203 7.326 -8.537 1.00 46.22 241 HIS A O 1
ATOM 1868 N N . GLY A 1 242 ? -15.146 8.675 -7.061 1.00 45.88 242 GLY A N 1
ATOM 1869 C CA . GLY A 1 242 ? -15.760 9.923 -7.504 1.00 45.88 242 GLY A CA 1
ATOM 1870 C C . GLY A 1 242 ? -15.634 10.068 -9.018 1.00 45.88 242 GLY A C 1
ATOM 1871 O O . GLY A 1 242 ? -14.564 10.375 -9.540 1.00 45.88 242 GLY A O 1
ATOM 1872 N N . VAL A 1 243 ? -16.742 9.823 -9.720 1.00 44.69 243 VAL A N 1
ATOM 1873 C CA . VAL A 1 243 ? -16.824 9.681 -11.184 1.00 44.69 243 VAL A CA 1
ATOM 1874 C C . VAL A 1 243 ? -16.295 10.925 -11.907 1.00 44.69 243 VAL A C 1
ATOM 1876 O O . VAL A 1 243 ? -15.736 10.824 -12.997 1.00 44.69 243 VAL A O 1
ATOM 1879 N N . ALA A 1 244 ? -16.399 12.097 -11.278 1.00 46.16 244 ALA A N 1
ATOM 1880 C CA . ALA A 1 244 ? -15.888 13.350 -11.820 1.00 46.16 244 ALA A CA 1
ATOM 1881 C C . ALA A 1 244 ? -14.349 13.422 -11.856 1.00 46.16 244 ALA A C 1
ATOM 1883 O O . ALA A 1 244 ? -13.786 13.943 -12.819 1.00 46.16 244 ALA A O 1
ATOM 1884 N N . TRP A 1 245 ? -13.666 12.871 -10.848 1.00 49.25 245 TRP A N 1
ATOM 1885 C CA . TRP A 1 245 ? -12.203 12.874 -10.785 1.00 49.25 245 TRP A CA 1
ATOM 1886 C C . TRP A 1 245 ? -11.606 11.890 -11.780 1.00 49.25 245 TRP A C 1
ATOM 1888 O O . TRP A 1 245 ? -10.664 12.217 -12.495 1.00 49.25 245 TRP A O 1
ATOM 1898 N N . ASP A 1 246 ? -12.215 10.710 -11.884 1.00 46.47 246 ASP A N 1
ATOM 1899 C CA . ASP A 1 246 ? -11.811 9.684 -12.838 1.00 46.47 246 ASP A CA 1
ATOM 1900 C C . ASP A 1 246 ? -11.967 10.185 -14.285 1.00 46.47 246 ASP A C 1
ATOM 1902 O O . ASP A 1 246 ? -11.117 9.922 -15.134 1.00 46.47 246 ASP A O 1
ATOM 1906 N N . LEU A 1 247 ? -12.995 10.995 -14.569 1.00 45.22 247 LEU A N 1
ATOM 1907 C CA . LEU A 1 247 ? -13.189 11.636 -15.872 1.00 45.22 247 LEU A CA 1
ATOM 1908 C C . LEU A 1 247 ? -12.127 12.713 -16.162 1.00 45.22 247 LEU A C 1
ATOM 1910 O O . LEU A 1 247 ? 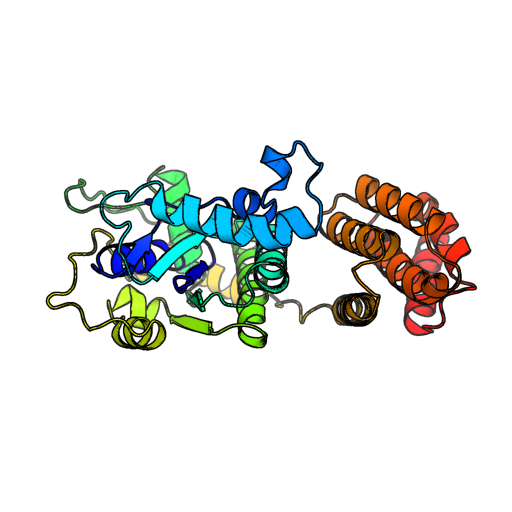-11.585 12.751 -17.270 1.00 45.22 247 LEU A O 1
ATOM 1914 N N . ALA A 1 248 ? -11.801 13.559 -15.177 1.00 48.41 248 ALA A N 1
ATOM 1915 C CA . ALA A 1 248 ? -10.776 14.595 -15.303 1.00 48.41 248 ALA A CA 1
ATOM 1916 C C . ALA A 1 248 ? -9.371 13.988 -15.462 1.00 48.41 248 ALA A C 1
ATOM 1918 O O . ALA A 1 248 ? -8.635 14.388 -16.363 1.00 48.41 248 ALA A O 1
ATOM 1919 N N . LEU A 1 249 ? -9.032 12.959 -14.675 1.00 49.28 249 LEU A N 1
ATOM 1920 C CA . LEU A 1 249 ? -7.758 12.244 -14.768 1.00 49.28 249 LEU A CA 1
ATOM 1921 C C . LEU A 1 249 ? -7.635 11.485 -16.099 1.00 49.28 249 LEU A C 1
ATOM 1923 O O . LEU A 1 249 ? -6.608 11.576 -16.763 1.00 49.28 249 LEU A O 1
ATOM 1927 N N . ARG A 1 250 ? -8.696 10.802 -16.559 1.00 49.12 250 ARG A N 1
ATOM 1928 C CA . ARG A 1 250 ? -8.710 10.106 -17.864 1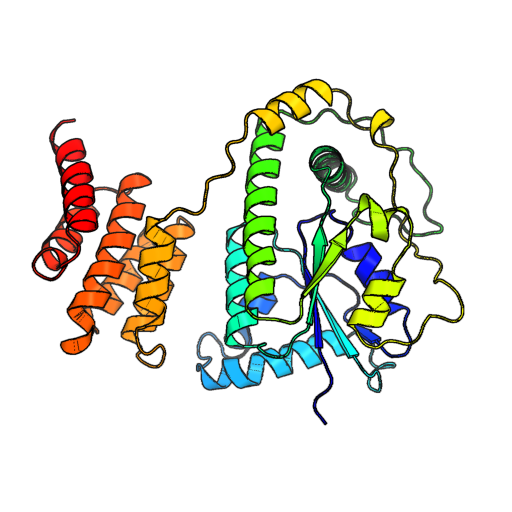.00 49.12 250 ARG A CA 1
ATOM 1929 C C . ARG A 1 250 ? -8.595 11.062 -19.052 1.00 49.12 250 ARG A C 1
ATOM 1931 O O . ARG A 1 250 ? -8.012 10.689 -20.069 1.00 49.12 250 ARG A O 1
ATOM 1938 N N . ARG A 1 251 ? -9.145 12.281 -18.962 1.00 51.69 251 ARG A N 1
ATOM 1939 C CA . ARG A 1 251 ? -8.950 13.330 -19.983 1.00 51.69 251 ARG A CA 1
ATOM 1940 C C . ARG A 1 251 ? -7.553 13.947 -19.901 1.00 51.69 251 ARG A C 1
ATOM 1942 O O . ARG A 1 251 ? -6.966 14.231 -20.939 1.00 51.69 251 ARG A O 1
ATOM 1949 N N . PHE A 1 252 ? -7.002 14.084 -18.698 1.00 48.81 252 PHE A N 1
ATOM 1950 C CA . PHE A 1 252 ? -5.656 14.592 -18.455 1.00 48.81 252 PHE A CA 1
ATOM 1951 C C . PHE A 1 252 ? -4.556 13.624 -18.928 1.00 48.81 252 PHE A C 1
ATOM 1953 O O . PHE A 1 252 ? -3.600 14.067 -19.548 1.00 48.81 252 PHE A O 1
ATOM 1960 N N . VAL A 1 253 ? -4.731 12.307 -18.771 1.00 44.44 253 VAL A N 1
ATOM 1961 C CA . VAL A 1 253 ? -3.835 11.263 -19.324 1.00 44.44 253 VAL A CA 1
ATOM 1962 C C . VAL A 1 253 ? -3.775 11.291 -20.863 1.00 44.44 253 VAL A C 1
ATOM 1964 O O . VAL A 1 253 ? -2.835 10.774 -21.458 1.00 44.44 253 VAL A O 1
ATOM 1967 N N . ARG A 1 254 ? -4.749 11.923 -21.536 1.00 45.34 254 ARG A N 1
ATOM 1968 C CA . ARG A 1 254 ? -4.695 12.169 -22.991 1.00 45.34 254 ARG A CA 1
ATOM 1969 C C . ARG A 1 254 ? -3.896 13.416 -23.370 1.00 45.34 254 ARG A C 1
ATOM 1971 O O . ARG A 1 254 ? -3.656 13.623 -24.558 1.00 45.34 254 ARG A O 1
ATOM 1978 N N . LEU A 1 255 ? -3.521 14.258 -22.407 1.00 51.62 255 LEU A N 1
ATOM 1979 C CA . LEU A 1 255 ? -2.560 15.325 -22.644 1.00 51.62 255 LEU A CA 1
ATOM 1980 C C . LEU A 1 255 ? -1.170 14.701 -22.699 1.00 51.62 255 LEU A C 1
ATOM 1982 O O . LEU A 1 255 ? -0.825 13.846 -21.890 1.00 51.62 255 LEU A O 1
ATOM 1986 N N . ASP A 1 256 ? -0.378 15.135 -23.669 1.00 52.88 256 ASP A N 1
ATOM 1987 C CA . ASP A 1 256 ? 1.023 14.759 -23.788 1.00 52.88 256 ASP A CA 1
ATOM 1988 C C . ASP A 1 256 ? 1.772 15.150 -22.501 1.00 52.88 256 ASP A C 1
ATOM 1990 O O . ASP A 1 256 ? 2.070 16.326 -22.274 1.00 52.88 256 ASP A O 1
ATOM 1994 N N . ALA A 1 257 ? 2.031 14.161 -21.639 1.00 51.41 257 ALA A N 1
ATOM 1995 C CA . ALA A 1 257 ? 2.677 14.335 -20.340 1.00 51.41 257 ALA A CA 1
ATOM 1996 C C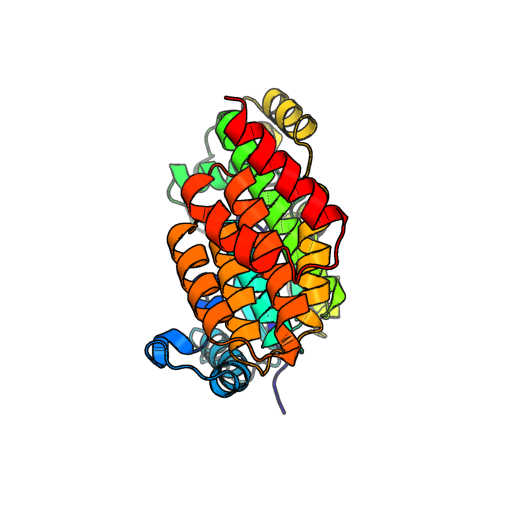 . ALA A 1 257 ? 4.102 14.904 -20.456 1.00 51.41 257 ALA A C 1
ATOM 1998 O O . ALA A 1 257 ? 4.632 15.428 -19.478 1.00 51.41 257 ALA A O 1
ATOM 1999 N N . SER A 1 258 ? 4.698 14.889 -21.657 1.00 50.47 258 SER A N 1
ATOM 2000 C CA . SER A 1 258 ? 5.978 15.551 -21.920 1.00 50.47 258 SER A CA 1
ATOM 2001 C C . SER A 1 258 ? 5.890 17.085 -21.880 1.00 50.47 258 SER A C 1
ATOM 2003 O O . SER A 1 258 ? 6.918 17.766 -21.847 1.00 50.47 258 SER A O 1
ATOM 2005 N N . ARG A 1 259 ? 4.677 17.660 -21.850 1.00 62.59 259 ARG A N 1
ATOM 2006 C CA . ARG A 1 259 ? 4.469 19.111 -21.820 1.00 62.59 259 ARG A CA 1
ATOM 2007 C C . ARG A 1 259 ? 4.424 19.649 -20.376 1.00 62.59 259 ARG A C 1
ATOM 2009 O O . ARG A 1 259 ? 3.563 19.239 -19.593 1.00 62.59 259 ARG A O 1
ATOM 2016 N N . PRO A 1 260 ? 5.252 20.655 -20.017 1.00 62.38 260 PRO A N 1
ATOM 2017 C CA . PRO A 1 260 ? 5.369 21.168 -18.641 1.00 62.38 260 PRO A CA 1
ATOM 2018 C C . PRO A 1 260 ? 4.066 21.684 -18.003 1.00 62.38 260 PRO A C 1
ATOM 2020 O O . PRO A 1 260 ? 3.892 21.635 -16.781 1.00 62.38 260 PRO A O 1
ATOM 2023 N N . SER A 1 261 ? 3.147 22.208 -18.819 1.00 66.62 261 SER A N 1
ATOM 2024 C CA . SER A 1 261 ? 1.857 22.741 -18.365 1.00 66.62 261 SER A CA 1
ATOM 2025 C C . SER A 1 261 ? 0.872 21.639 -17.983 1.00 66.62 261 SER A C 1
ATOM 2027 O O . SER A 1 261 ? 0.164 21.805 -16.993 1.00 66.62 261 SER A O 1
ATOM 2029 N N . ALA A 1 262 ? 0.878 20.505 -18.693 1.00 64.31 262 ALA A N 1
ATOM 2030 C CA . ALA A 1 262 ? 0.104 19.332 -18.310 1.00 64.31 262 ALA A CA 1
ATOM 2031 C C . ALA A 1 262 ? 0.587 18.858 -16.937 1.00 64.31 262 ALA A C 1
ATOM 2033 O O . ALA A 1 262 ? -0.165 18.959 -15.974 1.00 64.31 262 ALA A O 1
ATOM 2034 N N . PHE A 1 263 ? 1.867 18.504 -16.798 1.00 67.19 263 PHE A N 1
ATOM 2035 C CA . PHE A 1 263 ? 2.448 18.062 -15.523 1.00 67.19 263 PHE A CA 1
ATOM 2036 C C . PHE A 1 263 ? 2.094 18.975 -14.334 1.00 67.19 263 PHE A C 1
ATOM 2038 O O . PHE A 1 263 ? 1.675 18.505 -13.278 1.00 67.19 263 PHE A O 1
ATOM 2045 N N . SER A 1 264 ? 2.184 20.295 -14.521 1.00 72.38 264 SER A N 1
ATOM 2046 C CA . SER A 1 264 ? 1.848 21.265 -13.473 1.00 72.38 264 SER A CA 1
ATOM 2047 C C . SER A 1 264 ? 0.361 21.232 -13.080 1.00 72.38 264 SER A C 1
ATOM 2049 O O . SER A 1 264 ? 0.048 21.332 -11.899 1.00 72.38 264 SER A O 1
ATOM 2051 N N . ILE A 1 265 ? -0.561 21.041 -14.028 1.00 72.19 265 ILE A N 1
ATOM 2052 C CA . ILE A 1 265 ? -1.997 20.881 -13.736 1.00 72.19 265 ILE A CA 1
ATOM 2053 C C . ILE A 1 265 ? -2.256 19.566 -12.994 1.00 72.19 265 ILE A C 1
ATOM 2055 O O . ILE A 1 265 ? -2.972 19.573 -11.996 1.00 72.19 265 ILE A O 1
ATOM 2059 N N . GLY A 1 266 ? -1.625 18.464 -13.410 1.00 68.38 266 GLY A N 1
ATOM 2060 C CA . GLY A 1 266 ? -1.708 17.179 -12.704 1.00 68.38 266 GLY A CA 1
ATOM 2061 C C . GLY A 1 266 ? -1.176 17.266 -11.269 1.00 68.38 266 GLY A C 1
ATOM 2062 O O . GLY A 1 266 ? -1.786 16.756 -10.330 1.00 68.38 266 GLY A O 1
ATOM 2063 N N . ARG A 1 267 ? -0.089 18.015 -11.063 1.00 70.81 267 ARG A N 1
ATOM 2064 C CA . ARG A 1 267 ? 0.449 18.300 -9.730 1.00 70.81 267 ARG A CA 1
ATOM 2065 C C . ARG A 1 267 ? -0.503 19.156 -8.893 1.00 70.81 267 ARG A C 1
ATOM 2067 O O . ARG A 1 267 ? -0.704 18.852 -7.723 1.00 70.81 267 ARG A O 1
ATOM 2074 N N . ALA A 1 268 ? -1.099 20.204 -9.465 1.00 70.12 268 ALA A N 1
ATOM 2075 C CA . ALA A 1 268 ? -2.105 21.013 -8.772 1.00 70.12 268 ALA A CA 1
ATOM 2076 C C . ALA A 1 268 ? -3.324 20.176 -8.359 1.00 70.12 268 ALA A C 1
ATOM 2078 O O . ALA A 1 268 ? -3.808 20.301 -7.237 1.00 70.12 268 ALA A O 1
ATOM 2079 N N . MET A 1 269 ? -3.765 19.277 -9.240 1.00 69.75 269 MET A N 1
ATOM 2080 C CA . MET A 1 269 ? -4.820 18.302 -8.977 1.00 69.75 269 MET A CA 1
ATOM 2081 C C . MET A 1 269 ? -4.498 17.422 -7.760 1.00 69.75 269 MET A C 1
ATOM 2083 O O . MET A 1 269 ? -5.323 17.292 -6.856 1.00 69.75 269 MET A O 1
ATOM 2087 N N . MET A 1 270 ? -3.287 16.867 -7.694 1.00 64.81 270 MET A N 1
ATOM 2088 C CA . MET A 1 270 ? -2.848 16.075 -6.540 1.00 64.81 270 MET A CA 1
ATOM 2089 C C . MET A 1 270 ? -2.771 16.905 -5.254 1.00 64.81 270 MET A C 1
ATOM 2091 O O . MET A 1 270 ? -3.272 16.485 -4.217 1.00 64.81 270 MET A O 1
ATOM 2095 N N . LEU A 1 271 ? -2.209 18.113 -5.323 1.00 61.50 271 LEU A N 1
ATOM 2096 C CA . LEU A 1 271 ? -2.094 19.010 -4.171 1.00 61.50 271 LEU A CA 1
ATOM 2097 C C . LEU A 1 271 ? -3.460 19.408 -3.594 1.00 61.50 271 LEU A C 1
ATOM 2099 O O . LEU A 1 271 ? -3.605 19.472 -2.373 1.00 61.50 271 LEU A O 1
ATOM 2103 N N . ALA A 1 272 ? -4.457 19.657 -4.449 1.00 63.16 272 ALA A N 1
ATOM 2104 C CA . ALA A 1 272 ? -5.812 19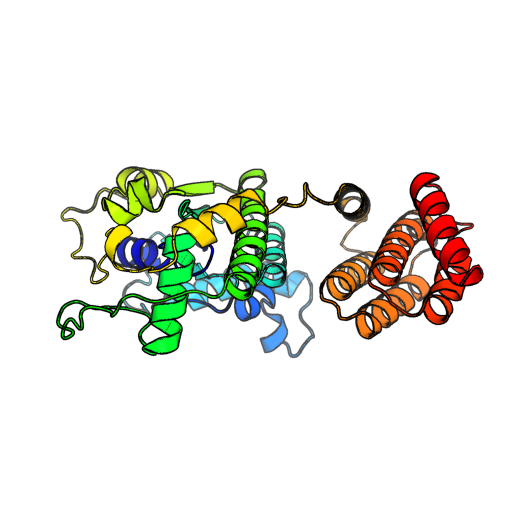.988 -4.010 1.00 63.16 272 ALA A CA 1
ATOM 2105 C C . ALA A 1 272 ? -6.429 18.820 -3.237 1.00 63.16 272 ALA A C 1
ATOM 2107 O O . ALA A 1 272 ? -6.939 19.014 -2.139 1.00 63.16 272 ALA A O 1
ATOM 2108 N N . ARG A 1 273 ? -6.272 17.598 -3.758 1.00 59.34 273 ARG A N 1
ATOM 2109 C CA . ARG A 1 273 ? -6.720 16.371 -3.090 1.00 59.34 273 ARG A CA 1
ATOM 2110 C C . ARG A 1 273 ? -6.083 16.176 -1.711 1.00 59.34 273 ARG A C 1
ATOM 2112 O O . ARG A 1 273 ?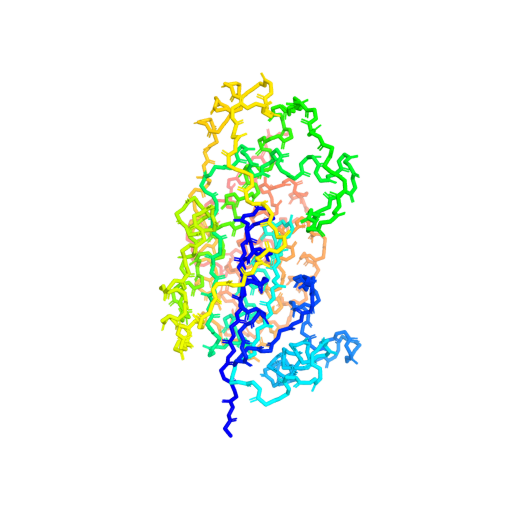 -6.733 15.662 -0.811 1.00 59.34 273 ARG A O 1
ATOM 2119 N N . TRP A 1 274 ? -4.844 16.623 -1.526 1.00 58.25 274 TRP A N 1
ATOM 2120 C CA . TRP A 1 274 ? -4.107 16.519 -0.259 1.00 58.25 274 TRP A CA 1
ATOM 2121 C C . TRP A 1 274 ? -4.434 17.608 0.765 1.00 58.25 274 TRP A C 1
ATOM 2123 O O . TRP A 1 274 ? -3.671 17.815 1.713 1.00 58.25 274 TRP A O 1
ATOM 2133 N N . GLY A 1 275 ? -5.495 18.390 0.555 1.00 59.19 275 GLY A N 1
ATOM 2134 C CA . GLY A 1 275 ? -5.823 19.515 1.430 1.00 59.19 275 GLY A CA 1
ATOM 2135 C C . GLY A 1 275 ? -4.801 20.658 1.364 1.00 59.19 275 GLY A C 1
ATOM 2136 O O . GLY A 1 275 ? -4.817 21.563 2.197 1.00 59.19 275 GLY A O 1
ATOM 2137 N N . ARG A 1 276 ? -3.873 20.645 0.393 1.00 65.31 276 ARG A N 1
ATOM 2138 C CA . ARG A 1 276 ? -2.855 21.693 0.193 1.00 65.31 276 ARG A CA 1
ATOM 2139 C C . ARG A 1 276 ? -3.397 22.777 -0.731 1.00 65.31 276 ARG A C 1
ATOM 2141 O O . ARG A 1 276 ? -2.784 23.093 -1.746 1.00 65.31 276 ARG A O 1
ATOM 2148 N N . HIS A 1 277 ? -4.556 23.325 -0.384 1.00 71.25 277 HIS A N 1
ATOM 2149 C CA . HIS A 1 277 ? -5.358 24.169 -1.271 1.00 71.25 277 HIS A CA 1
ATOM 2150 C C . HIS A 1 277 ? -4.603 25.409 -1.777 1.00 71.25 277 HIS A C 1
ATOM 2152 O O . HIS A 1 277 ? -4.646 25.688 -2.971 1.00 71.25 277 HIS A O 1
ATOM 2158 N N . GLU A 1 278 ? -3.839 26.091 -0.917 1.00 69.06 278 GLU A N 1
ATOM 2159 C CA . GLU A 1 278 ? -3.017 27.251 -1.312 1.00 69.06 278 GLU A CA 1
ATOM 2160 C C . GLU A 1 278 ? -1.925 26.869 -2.325 1.00 69.06 278 GLU A C 1
ATOM 2162 O O . GLU A 1 278 ? -1.775 27.499 -3.369 1.00 69.06 278 GLU A O 1
ATOM 2167 N N . LEU A 1 279 ? -1.204 25.772 -2.075 1.00 67.12 279 LEU A N 1
ATOM 2168 C CA . LEU A 1 279 ? -0.141 25.314 -2.973 1.00 67.12 279 LEU A CA 1
ATOM 2169 C C . LEU A 1 279 ? -0.710 24.769 -4.290 1.00 67.12 279 LEU A C 1
ATOM 2171 O O . LEU A 1 279 ? -0.129 24.975 -5.354 1.00 67.12 279 LEU A O 1
ATOM 2175 N N . ALA A 1 280 ? -1.851 24.080 -4.229 1.00 69.88 280 ALA A N 1
ATOM 2176 C CA . ALA A 1 280 ? -2.582 23.619 -5.402 1.00 69.88 280 ALA A CA 1
ATOM 2177 C C . ALA A 1 280 ? -3.001 24.794 -6.285 1.00 69.88 280 ALA A C 1
ATOM 2179 O O . ALA A 1 280 ? -2.779 24.769 -7.493 1.00 69.88 280 ALA A O 1
ATOM 2180 N N . HIS A 1 281 ? -3.549 25.836 -5.663 1.00 73.50 281 HIS A N 1
ATOM 2181 C CA . HIS A 1 281 ? -3.946 27.077 -6.308 1.00 73.50 281 HIS A CA 1
ATOM 2182 C C . HIS A 1 281 ? -2.762 27.761 -7.007 1.00 73.50 281 HIS A C 1
ATOM 2184 O O . HIS A 1 281 ? -2.848 28.071 -8.197 1.00 73.50 281 HIS A O 1
ATOM 2190 N N . ASP A 1 282 ? -1.625 27.913 -6.326 1.00 73.56 282 ASP A N 1
ATOM 2191 C CA . ASP A 1 282 ? -0.438 28.565 -6.891 1.00 73.56 282 ASP A CA 1
ATOM 2192 C C . ASP A 1 282 ? 0.168 27.776 -8.058 1.00 73.56 282 ASP A C 1
ATOM 2194 O O . ASP A 1 282 ? 0.526 28.341 -9.100 1.00 73.56 282 ASP A O 1
ATOM 2198 N N . VAL A 1 283 ? 0.243 26.448 -7.922 1.00 72.12 283 VAL A N 1
ATOM 2199 C CA . VAL A 1 283 ? 0.715 25.565 -8.996 1.00 72.12 283 VAL A CA 1
ATOM 2200 C C . VAL A 1 283 ? -0.239 25.621 -10.190 1.00 72.12 283 VAL A C 1
ATOM 2202 O O . VAL A 1 283 ? 0.229 25.713 -11.328 1.00 72.12 283 VAL A O 1
ATOM 2205 N N . LEU A 1 284 ? -1.554 25.640 -9.950 1.00 78.38 284 LEU A N 1
ATOM 2206 C CA . LEU A 1 284 ? -2.566 25.731 -11.001 1.00 78.38 284 LEU A CA 1
ATOM 2207 C C . LEU A 1 284 ? -2.467 27.055 -11.764 1.00 78.38 284 LEU A C 1
ATOM 2209 O O . LEU A 1 284 ? -2.434 27.064 -12.994 1.00 78.38 284 LEU A O 1
ATOM 2213 N N . LEU A 1 285 ? -2.353 28.170 -11.042 1.00 73.81 285 LEU A N 1
ATOM 2214 C CA . LEU A 1 285 ? -2.177 29.503 -11.611 1.00 73.81 285 LEU A CA 1
ATOM 2215 C C . LEU A 1 285 ? -0.935 29.590 -12.492 1.00 73.81 285 LEU A C 1
ATOM 2217 O O . LEU A 1 285 ? -0.990 30.088 -13.620 1.00 73.81 285 LEU A O 1
ATOM 2221 N N . SER A 1 286 ? 0.182 29.073 -11.987 1.00 74.31 286 SER A N 1
ATOM 2222 C CA . SER A 1 286 ? 1.448 29.040 -12.710 1.00 74.31 286 SER A CA 1
ATOM 2223 C C . SER A 1 286 ? 1.363 28.158 -13.962 1.00 74.31 286 SER A C 1
ATOM 2225 O O . SER A 1 286 ? 1.921 28.495 -15.009 1.00 74.31 286 SER A O 1
ATOM 2227 N N . ALA A 1 287 ? 0.630 27.045 -13.890 1.00 74.94 287 ALA A N 1
ATOM 2228 C CA . ALA A 1 287 ? 0.399 26.160 -15.026 1.00 74.94 287 ALA A CA 1
ATOM 2229 C C . ALA A 1 287 ? -0.453 26.820 -16.118 1.00 74.94 287 ALA A C 1
ATOM 2231 O O . ALA A 1 287 ? -0.091 26.767 -17.292 1.00 74.94 287 ALA A O 1
ATOM 2232 N N . LEU A 1 288 ? -1.543 27.491 -15.732 1.00 74.69 288 LEU A N 1
ATOM 2233 C CA . LEU A 1 288 ? -2.450 28.182 -16.650 1.00 74.69 288 LEU A CA 1
ATOM 2234 C C . LEU A 1 288 ? -1.764 29.341 -17.384 1.00 74.69 288 LEU A C 1
ATOM 2236 O O . LEU A 1 288 ? -1.972 29.505 -18.586 1.00 74.69 288 LEU A O 1
ATOM 2240 N N . HIS A 1 289 ? -0.898 30.097 -16.701 1.00 76.31 289 HIS A N 1
ATOM 2241 C CA . HIS A 1 289 ? -0.104 31.161 -17.330 1.00 76.31 289 HIS A CA 1
ATOM 2242 C C . HIS A 1 289 ? 0.875 30.632 -18.386 1.00 76.31 289 HIS A C 1
ATOM 2244 O O . HIS A 1 289 ? 1.203 31.343 -19.334 1.00 76.31 289 HIS A O 1
ATOM 2250 N N . ARG A 1 290 ? 1.333 29.385 -18.233 1.00 71.88 290 ARG A N 1
ATOM 2251 C CA . ARG A 1 290 ? 2.309 28.733 -19.118 1.00 71.88 290 ARG A CA 1
ATOM 2252 C C . ARG A 1 290 ? 1.674 27.782 -20.135 1.00 71.88 290 ARG A C 1
ATOM 2254 O O . ARG A 1 290 ? 2.396 27.149 -20.900 1.00 71.88 290 ARG A O 1
ATOM 2261 N N . ALA A 1 291 ? 0.350 27.638 -20.141 1.00 68.19 291 ALA A N 1
ATOM 2262 C CA . ALA A 1 291 ? -0.334 26.706 -21.027 1.00 68.19 291 ALA A CA 1
ATOM 2263 C C . ALA A 1 291 ? -0.372 27.220 -22.479 1.00 68.19 291 ALA A C 1
ATOM 2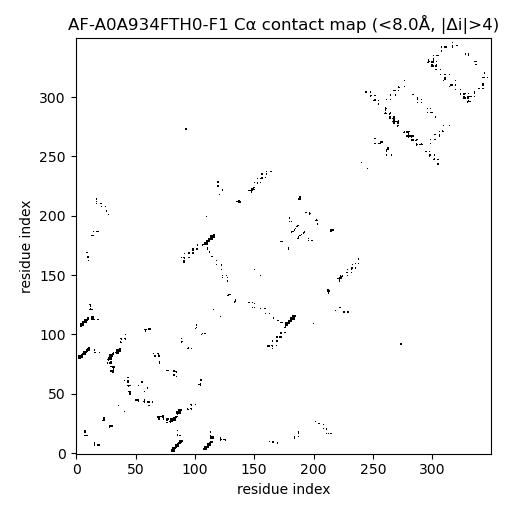265 O O . ALA A 1 291 ? -0.909 28.300 -22.767 1.00 68.19 291 ALA A O 1
ATOM 2266 N N . ASP A 1 292 ? 0.148 26.401 -23.399 1.00 67.50 292 ASP A N 1
ATOM 2267 C CA . ASP A 1 292 ? 0.052 26.617 -24.844 1.00 67.50 292 ASP A CA 1
ATOM 2268 C C . ASP A 1 292 ? -1.399 26.768 -25.301 1.00 67.50 292 ASP A C 1
ATOM 2270 O O . ASP A 1 292 ? -2.314 26.138 -24.763 1.00 67.50 292 ASP A O 1
ATOM 2274 N N . ALA A 1 293 ? -1.608 27.582 -26.338 1.00 68.19 293 ALA A N 1
ATOM 2275 C CA . ALA A 1 293 ? -2.936 27.905 -26.859 1.00 68.19 293 ALA A CA 1
ATOM 2276 C C . ALA A 1 293 ? -3.764 26.663 -27.239 1.00 68.19 293 ALA A C 1
ATOM 2278 O O . ALA A 1 293 ? -4.976 26.662 -27.035 1.00 68.19 293 ALA A O 1
ATOM 2279 N N . GLU A 1 294 ? -3.112 25.602 -27.722 1.00 58.31 294 GLU A N 1
ATOM 2280 C CA . GLU A 1 294 ? -3.756 24.346 -28.130 1.00 58.31 294 GLU A CA 1
ATOM 2281 C C . GLU A 1 294 ? -4.225 23.482 -26.951 1.00 58.31 294 GLU A C 1
ATOM 2283 O O . GLU A 1 294 ? -5.233 22.787 -27.058 1.00 58.31 294 GLU A O 1
ATOM 2288 N N . LEU A 1 295 ? -3.538 23.544 -25.805 1.00 60.06 295 LEU A N 1
ATOM 2289 C CA . LEU A 1 295 ? -3.886 22.760 -24.613 1.00 60.06 295 LEU A CA 1
ATOM 2290 C C . LEU A 1 295 ? -4.916 23.453 -23.722 1.00 60.06 295 LEU A C 1
ATOM 2292 O O . LEU A 1 295 ? -5.471 22.822 -22.821 1.00 60.06 295 LEU A O 1
ATOM 2296 N N . ARG A 1 296 ? -5.182 24.743 -23.964 1.00 66.44 296 ARG A N 1
ATOM 2297 C CA . ARG A 1 296 ? -6.041 25.566 -23.107 1.00 66.44 296 ARG A CA 1
ATOM 2298 C C . ARG A 1 296 ? -7.405 24.947 -22.820 1.00 66.44 296 ARG A C 1
ATOM 2300 O O . ARG A 1 296 ? -7.755 24.980 -21.652 1.00 66.44 296 ARG A O 1
ATOM 2307 N N . PRO A 1 297 ? -8.170 24.367 -23.762 1.00 72.56 297 PRO A N 1
ATOM 2308 C CA . PRO A 1 297 ? -9.508 23.867 -23.437 1.00 72.56 297 PRO A CA 1
ATOM 2309 C C . PRO A 1 297 ? -9.490 22.722 -22.411 1.00 72.56 297 PRO A C 1
ATOM 2311 O O . PRO A 1 297 ? -10.173 22.798 -21.396 1.00 72.56 297 PRO A O 1
ATOM 2314 N N . VAL A 1 298 ? -8.642 21.708 -22.615 1.00 68.31 298 VAL A N 1
ATOM 2315 C CA . VAL A 1 298 ? -8.541 20.551 -21.703 1.00 68.31 298 VAL A CA 1
ATOM 2316 C C . VAL A 1 298 ? -7.888 20.949 -20.378 1.00 68.31 298 VAL A C 1
ATOM 2318 O O . VAL A 1 298 ? -8.334 20.531 -19.313 1.00 68.31 298 VAL A O 1
ATOM 2321 N N . ALA A 1 299 ? -6.874 21.815 -20.430 1.00 70.06 299 ALA A N 1
ATOM 2322 C CA . ALA A 1 299 ? -6.268 22.407 -19.244 1.00 70.06 299 ALA A CA 1
ATOM 2323 C C . ALA A 1 299 ? -7.277 23.227 -18.423 1.00 70.06 299 ALA A C 1
ATOM 2325 O O . ALA A 1 299 ? -7.261 23.156 -17.199 1.00 70.06 299 ALA A O 1
ATOM 2326 N N . CYS A 1 300 ? -8.169 23.976 -19.082 1.00 77.25 300 CYS A N 1
ATOM 2327 C CA . CYS A 1 300 ? -9.223 24.749 -18.426 1.00 77.25 300 CYS A CA 1
ATOM 2328 C C . CYS A 1 300 ? -10.279 23.837 -17.793 1.00 77.25 300 CYS A C 1
ATOM 2330 O O . CYS A 1 300 ? -10.736 24.136 -16.697 1.00 77.25 300 CYS A O 1
ATOM 2332 N N . GLU A 1 301 ? -10.636 22.718 -18.432 1.00 79.00 301 GLU A N 1
ATOM 2333 C CA . GLU A 1 301 ? -11.548 21.718 -17.856 1.00 79.00 301 GLU A CA 1
ATOM 2334 C C . GLU A 1 301 ? -10.955 21.049 -16.612 1.00 79.00 301 GLU A C 1
ATOM 2336 O O . GLU A 1 301 ? -11.615 20.989 -15.576 1.00 79.00 301 GLU A O 1
ATOM 2341 N N . ALA A 1 302 ? -9.696 20.608 -16.681 1.00 72.44 302 ALA A N 1
ATOM 2342 C CA . ALA A 1 302 ? -8.995 20.032 -15.535 1.00 72.44 302 ALA A CA 1
ATOM 2343 C C . ALA A 1 302 ? -8.825 21.058 -14.403 1.00 72.44 302 ALA A C 1
ATOM 2345 O O . ALA A 1 302 ? -9.072 20.749 -13.240 1.00 72.44 302 ALA A O 1
ATOM 2346 N N . ALA A 1 303 ? -8.474 22.301 -14.740 1.00 78.19 303 ALA A N 1
ATOM 2347 C CA . ALA A 1 303 ? -8.373 23.388 -13.775 1.00 78.19 303 ALA A CA 1
ATOM 2348 C C . ALA A 1 303 ? -9.720 23.715 -13.118 1.00 78.19 303 ALA A C 1
ATOM 2350 O O . ALA A 1 303 ? -9.773 23.885 -11.904 1.00 78.19 303 ALA A O 1
ATOM 2351 N N . LEU A 1 304 ? -10.815 23.754 -13.883 1.00 82.31 304 LEU A N 1
ATOM 2352 C CA . LEU A 1 304 ? -12.147 23.967 -13.321 1.00 82.31 304 LEU A CA 1
ATOM 2353 C C . LEU A 1 304 ? -12.553 22.809 -12.401 1.00 82.31 304 LEU A C 1
ATOM 2355 O O . LEU A 1 304 ? -13.107 23.064 -11.339 1.00 82.31 304 LEU A O 1
ATOM 2359 N N . ALA A 1 305 ? -12.227 21.560 -12.751 1.00 76.75 305 ALA A N 1
ATOM 2360 C CA . ALA A 1 305 ? -12.459 20.409 -11.878 1.00 76.75 305 ALA A CA 1
ATOM 2361 C C . ALA A 1 305 ? -11.716 20.531 -10.534 1.00 76.75 305 ALA A C 1
ATOM 2363 O O . ALA A 1 305 ? -12.294 20.226 -9.496 1.00 76.75 305 ALA A O 1
ATOM 2364 N N . VAL A 1 306 ? -10.478 21.044 -10.532 1.00 74.88 306 VAL A N 1
ATOM 2365 C CA . VAL A 1 306 ? -9.741 21.344 -9.289 1.00 74.88 306 VAL A CA 1
ATOM 2366 C C . VAL A 1 306 ? -10.436 22.424 -8.472 1.00 74.88 306 VAL A C 1
ATOM 2368 O O . VAL A 1 306 ? -10.608 22.262 -7.270 1.00 74.88 306 VAL A O 1
ATOM 2371 N N . LEU A 1 307 ? -10.845 23.524 -9.105 1.00 79.94 307 LEU A N 1
ATOM 2372 C CA . LEU A 1 307 ? -11.500 24.631 -8.403 1.00 79.94 307 LEU A CA 1
ATOM 2373 C C . LEU A 1 307 ? -12.862 24.222 -7.819 1.00 79.94 307 LEU A C 1
ATOM 2375 O O . LEU A 1 307 ? -13.216 24.692 -6.742 1.00 79.94 307 LEU A O 1
ATOM 2379 N N . LEU A 1 308 ? -13.598 23.333 -8.495 1.00 79.44 308 LEU A N 1
ATOM 2380 C CA . LEU A 1 308 ? -14.830 22.731 -7.976 1.00 79.44 308 LEU A CA 1
ATOM 2381 C C . LEU A 1 308 ? -14.568 21.936 -6.698 1.00 79.44 308 LEU A C 1
ATOM 2383 O O . LEU A 1 308 ? -15.241 22.167 -5.701 1.00 79.44 308 LEU A O 1
ATOM 2387 N N . GLU A 1 309 ? -13.568 21.054 -6.721 1.00 72.75 309 GLU A N 1
ATOM 2388 C CA . GLU A 1 309 ? -13.179 20.245 -5.563 1.00 72.75 309 GLU A CA 1
ATOM 2389 C C . GLU A 1 309 ? -12.773 21.148 -4.388 1.00 72.75 309 GLU A C 1
ATOM 2391 O O . GLU A 1 309 ? -13.270 20.997 -3.276 1.00 72.75 309 GLU A O 1
ATOM 2396 N N . LEU A 1 310 ? -11.939 22.163 -4.646 1.00 74.12 310 LEU A N 1
ATOM 2397 C CA . LEU A 1 310 ? -11.548 23.145 -3.633 1.00 74.12 310 LEU A CA 1
ATOM 2398 C C . LEU A 1 310 ? -12.772 23.844 -3.018 1.00 74.12 310 LEU A C 1
ATOM 2400 O O . LEU A 1 310 ? -12.841 23.982 -1.798 1.00 74.12 310 LEU A O 1
ATOM 2404 N N . GLY A 1 311 ? -13.742 24.255 -3.840 1.00 77.31 311 GLY A N 1
ATOM 2405 C CA . GLY A 1 311 ? -14.982 24.879 -3.374 1.00 77.31 311 GLY A CA 1
ATOM 2406 C C . GLY A 1 311 ? -15.866 23.936 -2.550 1.00 77.31 311 GLY A C 1
ATOM 2407 O O . GLY A 1 311 ? -16.384 24.339 -1.511 1.00 77.31 311 GLY A O 1
ATOM 2408 N N . GLU A 1 312 ? -16.002 22.675 -2.965 1.00 77.62 312 GLU A N 1
ATOM 2409 C CA . GLU A 1 312 ? -16.769 21.646 -2.242 1.00 77.62 312 GLU A CA 1
ATOM 2410 C C . GLU A 1 312 ? -16.151 21.315 -0.871 1.00 77.62 312 GLU A C 1
ATOM 2412 O O . GLU A 1 312 ? -16.883 21.033 0.077 1.00 77.62 312 GLU A O 1
ATOM 2417 N N . HIS A 1 313 ? -14.828 21.449 -0.729 1.00 71.69 313 HIS A N 1
ATOM 2418 C CA . HIS A 1 313 ? -14.106 21.284 0.543 1.00 71.69 313 HIS A CA 1
ATOM 2419 C C . HIS A 1 313 ? -13.897 22.594 1.317 1.00 71.69 313 HIS A C 1
ATOM 2421 O O . HIS A 1 313 ? -13.022 22.681 2.182 1.00 71.69 313 HIS A O 1
ATOM 2427 N N . GLY A 1 314 ? -14.701 23.622 1.032 1.00 73.69 314 GLY A N 1
ATOM 2428 C CA . GLY A 1 314 ? -14.764 24.843 1.837 1.00 73.69 314 GLY A CA 1
ATOM 2429 C C . GLY A 1 314 ? -13.619 25.832 1.614 1.00 73.69 314 GLY A C 1
ATOM 2430 O O . GLY A 1 314 ? -13.390 26.689 2.469 1.00 73.69 314 GLY A O 1
ATOM 2431 N N . ALA A 1 315 ? -12.893 25.747 0.494 1.00 75.56 315 ALA A N 1
ATOM 2432 C CA . ALA A 1 315 ? -12.023 26.846 0.085 1.00 75.56 315 ALA A CA 1
ATOM 2433 C C . ALA A 1 315 ? -12.852 28.120 -0.144 1.00 75.56 315 ALA A C 1
ATOM 2435 O O . ALA A 1 315 ? -13.999 28.063 -0.595 1.00 75.56 315 ALA A O 1
ATOM 2436 N N . ASP A 1 316 ? -12.254 29.277 0.148 1.00 80.12 316 ASP A N 1
ATOM 2437 C CA . ASP A 1 316 ? -12.910 30.572 -0.020 1.00 80.12 316 ASP A CA 1
ATOM 2438 C C . ASP A 1 316 ? -13.362 30.758 -1.475 1.00 80.12 316 ASP A C 1
ATOM 2440 O O . ASP A 1 316 ? -12.554 30.964 -2.386 1.00 80.12 316 ASP A O 1
ATOM 2444 N N . THR A 1 317 ? -14.679 30.695 -1.686 1.00 80.88 317 THR A N 1
ATOM 2445 C CA . THR A 1 317 ? -15.289 30.813 -3.012 1.00 80.88 317 THR A CA 1
ATOM 2446 C C . THR A 1 317 ? -14.964 32.165 -3.650 1.00 80.88 317 THR A C 1
ATOM 2448 O O . THR A 1 317 ? -14.800 32.232 -4.868 1.00 80.88 317 THR A O 1
ATOM 2451 N N . ALA A 1 318 ? -14.776 33.228 -2.857 1.00 79.94 318 ALA A N 1
ATOM 2452 C CA . ALA A 1 318 ? -14.377 34.538 -3.364 1.00 79.94 318 ALA A CA 1
ATOM 2453 C C . ALA A 1 318 ? -12.947 34.535 -3.932 1.00 79.94 318 ALA A C 1
ATOM 2455 O O . ALA A 1 318 ? -12.669 35.264 -4.886 1.00 79.94 318 ALA A O 1
ATOM 2456 N N . ALA A 1 319 ? -12.061 33.685 -3.403 1.00 74.88 319 ALA A N 1
ATOM 2457 C CA . ALA A 1 319 ? -10.693 33.529 -3.893 1.00 74.88 319 ALA A CA 1
ATOM 2458 C C . ALA A 1 319 ? -10.627 32.696 -5.186 1.00 74.88 319 ALA A C 1
ATOM 2460 O O . ALA A 1 319 ? -9.890 33.040 -6.110 1.00 74.88 319 ALA A O 1
ATOM 2461 N N . ILE A 1 320 ? -11.427 31.627 -5.292 1.00 78.81 320 ILE A N 1
ATOM 2462 C CA . ILE A 1 320 ? -11.408 30.729 -6.462 1.00 78.81 320 ILE A CA 1
ATOM 2463 C C . ILE A 1 320 ? -12.295 31.204 -7.625 1.00 78.81 320 ILE A C 1
ATOM 2465 O O . ILE A 1 320 ? -12.035 30.857 -8.781 1.00 78.81 320 ILE A O 1
ATOM 2469 N N . ALA A 1 321 ? -13.319 32.026 -7.369 1.00 82.12 321 ALA A N 1
ATOM 2470 C CA . ALA A 1 321 ? -14.272 32.448 -8.396 1.00 82.12 321 ALA A CA 1
ATOM 2471 C C . ALA A 1 321 ? -13.683 33.283 -9.549 1.00 82.12 321 ALA A C 1
ATOM 2473 O O . ALA A 1 321 ? -14.058 33.026 -10.700 1.00 82.12 321 ALA A O 1
ATOM 2474 N N . PRO A 1 322 ? -12.753 34.232 -9.323 1.00 78.38 322 PRO A N 1
ATOM 2475 C CA . PRO A 1 322 ? -12.105 34.963 -10.412 1.00 78.38 322 PRO A CA 1
ATOM 2476 C C . PRO A 1 322 ? -11.332 34.037 -11.358 1.00 78.38 322 PRO A C 1
ATOM 2478 O O . PRO A 1 322 ? -11.352 34.235 -12.574 1.00 78.38 322 PRO A O 1
ATOM 2481 N N . LEU A 1 323 ? -10.707 32.988 -10.812 1.00 74.31 323 LEU A N 1
ATOM 2482 C CA . LEU A 1 323 ? -9.977 31.997 -11.598 1.00 74.31 323 LEU A CA 1
ATOM 2483 C C . LEU A 1 323 ? -10.915 31.166 -12.452 1.00 74.31 323 LEU A C 1
ATOM 2485 O O . LEU A 1 323 ? -10.718 31.078 -13.660 1.00 74.31 323 LEU A O 1
ATOM 2489 N N . ALA A 1 324 ? -11.959 30.606 -11.842 1.00 81.44 324 ALA A N 1
ATOM 2490 C CA . ALA A 1 324 ? -12.938 29.807 -12.560 1.00 81.44 324 ALA A CA 1
ATOM 2491 C C . ALA A 1 324 ? -13.613 30.624 -13.666 1.00 81.44 324 ALA A C 1
ATOM 2493 O O . ALA A 1 324 ? -13.705 30.144 -14.791 1.00 81.44 324 ALA A O 1
ATOM 2494 N N . THR A 1 325 ? -13.985 31.880 -13.390 1.00 80.19 325 THR A N 1
ATOM 2495 C CA . THR A 1 325 ? -14.599 32.799 -14.366 1.00 80.19 325 THR A CA 1
ATOM 2496 C C . THR A 1 325 ? -13.721 32.987 -15.605 1.00 80.19 325 THR A C 1
ATOM 2498 O O . THR A 1 325 ? -14.227 32.920 -16.722 1.00 80.19 325 THR A O 1
ATOM 2501 N N . GLY A 1 326 ? -12.400 33.123 -15.434 1.00 75.44 326 GLY A N 1
ATOM 2502 C CA . GLY A 1 326 ? -11.450 33.200 -16.552 1.00 75.44 326 GLY A CA 1
ATOM 2503 C C . GLY A 1 326 ? -11.314 31.909 -17.376 1.00 75.44 326 GLY A C 1
ATOM 2504 O O . GLY A 1 326 ? -10.749 31.937 -18.474 1.00 75.44 326 GLY A O 1
ATOM 2505 N N . LEU A 1 327 ? -11.825 30.785 -16.865 1.00 79.62 327 LEU A N 1
ATOM 2506 C CA . LEU A 1 327 ? -11.821 29.473 -17.518 1.00 79.62 327 LEU A CA 1
ATOM 2507 C C . LEU A 1 327 ? -13.166 29.134 -18.178 1.00 79.62 327 LEU A C 1
ATOM 2509 O O . LEU A 1 327 ? -13.166 28.368 -19.141 1.00 79.62 327 LEU A O 1
ATOM 2513 N N . LEU A 1 328 ? -14.292 29.694 -17.709 1.00 81.94 328 LEU A N 1
ATOM 2514 C CA . LEU A 1 328 ? -15.646 29.287 -18.128 1.00 81.94 328 LEU A CA 1
ATOM 2515 C C . LEU A 1 328 ? -15.872 29.386 -19.640 1.00 81.94 328 LEU A C 1
ATOM 2517 O O . LEU A 1 328 ? -16.420 28.457 -20.224 1.00 81.94 328 LEU A O 1
ATOM 2521 N N . ASP A 1 329 ? -15.384 30.446 -20.288 1.00 78.62 329 ASP A N 1
ATOM 2522 C CA . ASP A 1 329 ? -15.534 30.640 -21.742 1.00 78.62 329 ASP A CA 1
ATOM 2523 C C . ASP A 1 329 ? -14.769 29.596 -22.577 1.00 78.62 329 ASP A C 1
ATOM 2525 O O . ASP A 1 329 ? -14.914 29.517 -23.799 1.00 78.62 329 ASP A O 1
ATOM 2529 N N . ARG A 1 330 ? -13.908 28.805 -21.928 1.00 79.50 330 ARG A N 1
ATOM 2530 C CA . ARG A 1 330 ? -13.019 27.819 -22.555 1.00 79.50 330 ARG A CA 1
ATOM 2531 C C . ARG A 1 330 ? -13.371 26.379 -22.188 1.00 79.50 330 ARG A C 1
ATOM 2533 O O . ARG A 1 330 ? -12.871 25.467 -22.846 1.00 79.50 330 ARG A O 1
ATOM 2540 N N . VAL A 1 331 ? -14.217 26.179 -21.180 1.00 79.88 331 VAL A N 1
ATOM 2541 C CA . VAL A 1 331 ? -14.725 24.870 -20.753 1.00 79.88 331 VAL A CA 1
ATOM 2542 C C . VAL A 1 331 ? -15.904 24.487 -21.636 1.00 79.88 331 VAL A C 1
ATOM 2544 O O . VAL A 1 331 ? -16.861 25.246 -21.768 1.00 79.88 331 VAL A O 1
ATOM 2547 N N . ARG A 1 332 ? -15.845 23.303 -22.253 1.00 81.88 332 ARG A N 1
ATOM 2548 C CA . ARG A 1 332 ? -16.923 22.812 -23.127 1.00 81.88 332 ARG A CA 1
ATOM 2549 C C . ARG A 1 332 ? -17.835 21.809 -22.438 1.00 81.88 332 ARG A C 1
ATOM 2551 O O . ARG A 1 332 ? -18.900 21.509 -22.967 1.00 81.88 332 ARG A O 1
ATOM 2558 N N . ASP A 1 333 ? -17.418 21.301 -21.284 1.00 79.56 333 ASP A N 1
ATOM 2559 C CA . ASP A 1 333 ? -18.169 20.328 -20.507 1.00 79.56 333 ASP A CA 1
ATOM 2560 C C . ASP A 1 333 ? -19.351 20.991 -19.764 1.00 79.56 333 ASP A C 1
ATOM 2562 O O . ASP A 1 333 ? -19.134 21.776 -18.831 1.00 79.56 333 ASP A O 1
ATOM 2566 N N . PRO A 1 334 ? -20.607 20.711 -20.161 1.00 81.50 334 PRO A N 1
ATOM 2567 C CA . PRO A 1 334 ? -21.776 21.346 -19.563 1.00 81.50 334 PRO A CA 1
ATOM 2568 C C . PRO A 1 334 ? -21.993 20.937 -18.100 1.00 81.50 334 PRO A C 1
ATOM 2570 O O . PRO A 1 334 ? -22.544 21.736 -17.341 1.00 81.50 334 PRO A O 1
ATOM 2573 N N . ASP A 1 335 ? -21.528 19.755 -17.682 1.00 79.00 335 ASP A N 1
ATOM 2574 C CA . ASP A 1 335 ? -21.713 19.257 -16.317 1.00 79.00 335 ASP A CA 1
ATOM 2575 C C . ASP A 1 335 ? -20.773 19.980 -15.347 1.00 79.00 335 ASP A C 1
ATOM 2577 O O . ASP A 1 335 ? -21.193 20.399 -14.264 1.00 79.00 335 ASP A O 1
ATOM 2581 N N . LEU A 1 336 ? -19.519 20.219 -15.755 1.00 75.81 336 LEU A N 1
ATOM 2582 C CA . LEU A 1 336 ? -18.580 21.040 -14.978 1.00 75.81 336 LEU A CA 1
ATOM 2583 C C . LEU A 1 336 ? -19.088 22.481 -14.828 1.00 75.81 336 LEU A C 1
ATOM 2585 O O . LEU A 1 336 ? -19.032 23.050 -13.736 1.00 75.81 336 LEU A O 1
ATOM 2589 N N . LEU A 1 337 ? -19.639 23.061 -15.901 1.00 83.69 337 LEU A N 1
ATOM 2590 C CA . LEU A 1 337 ? -20.234 24.400 -15.864 1.00 83.69 337 LEU A CA 1
ATOM 2591 C C . LEU A 1 337 ? -21.463 24.462 -14.946 1.00 83.69 337 LEU A C 1
ATOM 2593 O O . LEU A 1 337 ? -21.631 25.435 -14.209 1.00 83.69 337 LEU A O 1
ATOM 2597 N N . ALA A 1 338 ? -22.326 23.443 -14.984 1.00 83.88 338 ALA A N 1
ATOM 2598 C CA . ALA A 1 338 ? -23.510 23.365 -14.134 1.00 83.88 338 ALA A CA 1
ATOM 2599 C C . ALA A 1 338 ? -23.136 23.255 -12.649 1.00 83.88 338 ALA A C 1
ATOM 2601 O O . ALA A 1 338 ? -23.668 24.010 -11.833 1.00 83.88 338 ALA A O 1
ATOM 2602 N N . ARG A 1 339 ? -22.170 22.390 -12.308 1.00 80.69 339 ARG A N 1
ATOM 2603 C CA . ARG A 1 339 ? -21.650 22.259 -10.937 1.00 80.69 339 ARG A CA 1
ATOM 2604 C C . ARG A 1 339 ? -21.057 23.567 -10.429 1.00 80.69 339 ARG A C 1
ATOM 2606 O O . ARG A 1 339 ? -21.392 23.995 -9.329 1.00 80.69 339 ARG A O 1
ATOM 2613 N N . TRP A 1 340 ? -20.261 24.250 -11.253 1.00 83.06 340 TRP A N 1
ATOM 2614 C CA . TRP A 1 340 ? -19.634 25.518 -10.866 1.00 83.06 340 TRP A CA 1
ATOM 2615 C C . TRP A 1 340 ? -20.673 26.590 -10.536 1.00 83.06 340 TRP A C 1
ATOM 2617 O O . TRP A 1 340 ? -20.587 27.260 -9.507 1.00 83.06 340 TRP A O 1
ATOM 2627 N N . ARG A 1 341 ? -21.709 26.711 -11.374 1.00 85.44 341 ARG A N 1
ATOM 2628 C CA . ARG A 1 341 ? -22.834 27.623 -11.117 1.00 85.44 341 ARG A CA 1
ATOM 2629 C C . ARG A 1 341 ? -23.571 27.281 -9.822 1.00 85.44 341 ARG A C 1
ATOM 2631 O O . ARG A 1 341 ? -24.013 28.199 -9.141 1.00 85.44 341 ARG A O 1
ATOM 2638 N N . GLY A 1 342 ? -23.679 25.996 -9.478 1.00 83.69 342 GLY A N 1
ATOM 2639 C CA . GLY A 1 342 ? -24.241 25.541 -8.205 1.00 83.69 342 GLY A CA 1
ATOM 2640 C C . GLY A 1 342 ? -23.446 26.040 -6.997 1.00 83.69 342 GLY A C 1
ATOM 2641 O O . GLY A 1 342 ? -24.036 26.613 -6.085 1.00 83.69 342 GLY A O 1
ATOM 2642 N N . ILE A 1 343 ? -22.115 25.900 -7.025 1.00 78.25 343 ILE A N 1
ATOM 2643 C CA . ILE A 1 343 ? -21.225 26.362 -5.943 1.00 78.25 343 ILE A CA 1
ATOM 2644 C C . ILE A 1 343 ? -21.309 27.885 -5.775 1.00 78.25 343 ILE A C 1
ATOM 2646 O O . ILE A 1 343 ? -21.542 28.377 -4.672 1.00 78.25 343 ILE A O 1
ATOM 2650 N N . VAL A 1 344 ? -21.189 28.643 -6.871 1.00 81.88 344 VAL A N 1
ATOM 2651 C CA . VAL A 1 344 ? -21.265 30.116 -6.826 1.00 81.88 344 VAL A CA 1
ATOM 2652 C C . VAL A 1 344 ? -22.651 30.595 -6.392 1.00 81.88 344 VAL A C 1
ATOM 2654 O O . VAL A 1 344 ? -22.761 31.538 -5.612 1.00 81.88 344 VAL A O 1
ATOM 2657 N N . GLY A 1 345 ? -23.714 29.945 -6.872 1.00 80.81 345 GLY A N 1
ATOM 2658 C CA . GLY A 1 345 ? -25.088 30.271 -6.496 1.00 80.81 345 GLY A CA 1
ATOM 2659 C C . GLY A 1 345 ? -25.366 30.038 -5.010 1.00 80.81 345 GLY A C 1
ATOM 2660 O O . GLY A 1 345 ? -26.021 30.867 -4.384 1.00 80.81 345 GLY A O 1
ATOM 2661 N N . ALA A 1 346 ? -24.828 28.958 -4.435 1.00 78.31 346 ALA A N 1
ATOM 2662 C CA . ALA A 1 346 ? -24.930 28.677 -3.005 1.00 78.31 346 ALA A CA 1
ATOM 2663 C C . ALA A 1 346 ? -24.165 29.709 -2.157 1.00 78.31 346 ALA A C 1
ATOM 2665 O O . ALA A 1 346 ? -24.694 30.176 -1.153 1.00 78.31 346 ALA A O 1
ATOM 2666 N N . ALA A 1 347 ? -22.967 30.116 -2.591 1.00 75.56 347 ALA A N 1
ATOM 2667 C CA . ALA A 1 347 ? -22.156 31.117 -1.894 1.00 75.56 347 ALA A CA 1
ATOM 2668 C C . ALA A 1 347 ? -22.743 32.542 -1.950 1.00 75.56 347 ALA A C 1
ATOM 2670 O O . ALA A 1 347 ? -22.481 33.341 -1.061 1.00 75.56 347 ALA A O 1
ATOM 2671 N N . ALA A 1 348 ? -23.530 32.874 -2.980 1.00 73.25 348 ALA A N 1
ATOM 2672 C CA . ALA A 1 348 ? -24.182 34.181 -3.111 1.00 73.25 348 ALA A CA 1
ATOM 2673 C C . ALA A 1 348 ? -25.518 34.294 -2.345 1.00 73.25 348 ALA A C 1
ATOM 2675 O O . ALA A 1 348 ? -26.063 35.392 -2.233 1.00 73.25 348 ALA A O 1
ATOM 2676 N N . GLY A 1 349 ? -26.077 33.167 -1.888 1.00 73.06 349 GLY A N 1
ATOM 2677 C CA . GLY A 1 349 ? -27.380 33.094 -1.218 1.00 73.06 349 GLY A CA 1
ATOM 2678 C C . GLY A 1 349 ? -27.333 32.931 0.305 1.00 73.06 349 GLY A C 1
ATOM 2679 O O . GLY A 1 349 ? -28.396 32.954 0.927 1.00 73.06 349 GLY A O 1
ATOM 2680 N N . GLY A 1 350 ? -26.146 32.741 0.889 1.00 54.62 350 GLY A N 1
ATOM 2681 C CA . GLY A 1 350 ? -25.897 32.733 2.337 1.00 54.62 350 GLY A CA 1
ATOM 2682 C C . GLY A 1 350 ? -25.197 34.007 2.774 1.00 54.62 350 GLY A C 1
ATOM 2683 O O . GLY A 1 350 ? -25.480 34.451 3.909 1.00 54.62 350 GLY A O 1
#

Mean predicted aligned error: 11.24 Å

Solvent-accessible surface area (backbone atoms only — not comparable t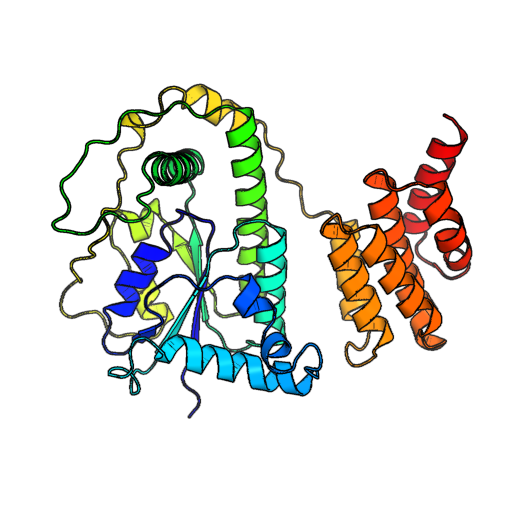o full-atom values): 19532 Å² total; per-residue (Å²): 130,87,68,54,38,35,40,37,33,35,48,73,70,20,45,51,68,56,54,47,55,54,49,54,70,38,79,52,33,20,32,40,86,60,74,46,58,36,68,61,57,51,50,46,42,22,79,84,50,74,77,61,53,46,73,68,46,34,54,58,30,34,53,51,50,48,55,49,53,12,37,71,68,31,72,91,35,72,81,30,57,30,38,29,46,38,34,45,37,92,42,41,69,45,19,48,44,39,45,50,41,41,60,75,36,39,65,79,36,32,38,40,38,23,40,47,91,57,56,66,61,25,49,53,52,46,52,50,21,65,76,69,72,49,84,72,61,50,75,91,60,84,83,69,84,74,75,60,40,77,77,57,64,70,62,49,49,55,50,52,53,39,44,51,47,25,49,56,42,52,55,62,46,56,82,72,31,60,62,44,80,43,44,22,78,67,22,58,56,63,70,52,53,68,68,60,30,55,74,66,73,42,77,82,70,95,60,83,75,86,63,48,59,77,62,84,77,71,62,88,71,41,48,76,49,52,72,61,49,50,56,49,58,76,67,56,79,75,77,69,75,60,65,70,56,55,51,42,50,59,55,50,71,70,43,65,68,90,38,72,34,49,47,30,40,55,49,14,46,52,29,41,74,70,71,36,50,70,62,11,50,53,36,34,54,55,16,61,77,61,44,52,83,86,51,40,42,64,53,28,41,46,51,42,53,44,52,48,52,42,43,76,72,66,43,62,55,81,73,48,44,66,58,44,59,76,28,53,94,48,40,82,56,65,66,62,53,51,51,46,51,50,55,55,52,53,67,75,73,111

Secondary structure (DSSP, 8-state):
-PPPEEEEEESTTSSHHHHHHHHHHSTTEEE-SSPBPHHHHHTTTGGGGTT---HHHHHHHHHHHHHHHHHTT-GGGTT-SEEEEEB--SSHHHHHHHHHHHHHH-TTPEEEEEE-S-HHHHHHHHHHHHHHS-----TTSPP-PPPPB---HHHHHHHHHHHHHHHHHHHGGGGTS-EEEEEIIIIITTT--HHHHHHTTPPPPSS----S------GGGTBTTHHHHHHHHHT-------HHHHHHHHHHTTS-TTSHHHHHHHHHHHHHHTT-HHHHHHHHHHHHHT--TTTHHHHHHHHHHHHHHHHHTT--HHHHHHHHHHHHTT---HHHHHHHHHHHHHHHH-

Radius of gyration: 23.02 Å; Cα contacts (8 Å, |Δi|>4): 480; chains: 1; bounding box: 53×62×56 Å

Nearest PDB structures (foldseek):
  6xkg-assembly2_A  TM=6.305E-01  e=3.902E-04  Homo sapiens
  3uan-assembly2_B  TM=5.740E-01  e=2.528E-04  Mus musculus
  1t8t-assembly1_A  TM=5.717E-01  e=1.128E-03  Homo sapiens
  6pjw-assembly1_A  TM=4.294E-01  e=1.602E-02  Methanotorris igneus
  4eaq-assembly1_A  TM=4.261E-01  e=3.000E-02  Staphylococcus aureus subsp. aureus Mu50